Protein AF-A0A1X7GJV7-F1 (afdb_monomer_lite)

pLDDT: mean 86.31, std 13.25, range [36.97, 98.38]

Secondary structure (DSSP, 8-state):
-----S-TT--S--EEEEEEES-EEEEEETTS-EEEEEEEEEEE-SS-SB-EEEEEHHHHHHHHHTTT-SEEEEEEES---B-S-TT-EEPPS---TT---SSPEEEESS-TT----B-SSSSP-BHHHHHHHHHHHH--BTTTTEEEHHHHHHHHHHHGGGT-SS----EEEESSTTT-SEEEESSPPP---S-PPPEEE-TTSPTT-EEEEEETTSSBPTTPPPEE--SSEEEPPP--SEEEEEEETTSS--EEEEEES-SS-EE--

Radius of gyration: 24.44 Å; chains: 1; bounding box: 58×50×67 Å

InterPro domains:
  IPR011600 Peptidase C14, caspase domain [PF00656] (16-140)

Foldseek 3Di:
DPDPDDDPPDPDFFEDEAEAADEWEWAAAPVRDTAIWDAAPQFDPDDDLATPRTARPVLVQVVCCPPNGVYYAYEYQYAHAHDPPRSRYYYRPDPPPPDPPPPDHYKYQADHNGGWDWAPDPVIDTLLVVQLVCCQQAPADDPFRWAFPQNSLVSSQVCSCVRDPPPGGMDTGADDDDGHDTDDTDHHNDPPPQAWAAKAFEQVDDFQWWKFKAFPVRHGDPPDDTDTRHDRIDTDHDDDFGKMKIATPPPPRAIFIATPVGPDHHYGD

Organism: NCBI:txid286727

Sequence (269 aa):
MRGKALEDGDTETRRVYVFLAGHGIRAKTVDRNEETCFLAGDFRPLNSSLAAGLVPCDSFRRALLSGRFDEAILFTDCCRSQTARSTLVAQQVSDYSGQPTEPCSIAFAAQDSMLAYETTNPPVRGAFSSALMRGLRTHRIGAVAALHAAPLRQYVIDNIKDFTTSGQVPNMWFQPDPDGPLIVSGFPAAAAPPPIGPLIDVSALVAGTQLILNGGDNKPLPGMAPFVVAGPTLQMPPLAPGLYLIEIADGTGRYSMFKHPSVEPVHVG

Structure (mmCIF, N/CA/C/O backbone):
data_AF-A0A1X7GJV7-F1
#
_entry.id   AF-A0A1X7GJV7-F1
#
loop_
_atom_site.group_PDB
_atom_site.id
_atom_site.type_symbol
_atom_site.label_atom_id
_atom_site.label_alt_id
_atom_site.label_comp_id
_atom_site.label_asym_id
_atom_site.label_entity_id
_atom_site.label_seq_id
_atom_site.pdbx_PDB_ins_code
_atom_site.Cartn_x
_atom_site.Cartn_y
_atom_site.Cartn_z
_atom_site.occupancy
_atom_site.B_iso_or_equiv
_atom_site.auth_seq_id
_atom_site.auth_comp_id
_atom_site.auth_asym_id
_atom_site.auth_atom_id
_atom_site.pdbx_PDB_model_num
ATOM 1 N N . MET A 1 1 ? 16.640 -32.392 -6.338 1.00 36.97 1 MET A N 1
ATOM 2 C CA . MET A 1 1 ? 15.191 -32.550 -6.092 1.00 36.97 1 MET A CA 1
ATOM 3 C C . MET A 1 1 ? 14.465 -31.336 -6.657 1.00 36.97 1 MET A C 1
ATOM 5 O O . MET A 1 1 ? 14.442 -30.303 -6.005 1.00 36.97 1 MET A O 1
ATOM 9 N N . ARG A 1 2 ? 13.940 -31.415 -7.887 1.00 38.22 2 ARG A N 1
ATOM 10 C CA . ARG A 1 2 ? 12.942 -30.452 -8.380 1.00 38.22 2 ARG A CA 1
ATOM 11 C C . ARG A 1 2 ? 11.601 -30.920 -7.825 1.00 38.22 2 ARG A C 1
ATOM 13 O O . ARG A 1 2 ? 11.199 -32.045 -8.112 1.00 38.22 2 ARG A O 1
ATOM 20 N N . GLY A 1 3 ? 11.003 -30.132 -6.938 1.00 38.59 3 GLY A N 1
ATOM 21 C CA . GLY A 1 3 ? 9.709 -30.454 -6.347 1.00 38.59 3 GLY A CA 1
ATOM 22 C C . GLY A 1 3 ? 8.655 -30.583 -7.441 1.00 38.59 3 GLY A C 1
ATOM 23 O O . GLY A 1 3 ? 8.515 -29.683 -8.263 1.00 38.59 3 GLY A O 1
ATOM 24 N N . LYS A 1 4 ? 7.950 -31.716 -7.443 1.00 43.78 4 LYS A N 1
ATOM 25 C CA . LYS A 1 4 ? 6.700 -31.932 -8.174 1.00 43.78 4 LYS A CA 1
ATOM 26 C C . LYS A 1 4 ? 5.609 -31.035 -7.577 1.00 43.78 4 LYS A C 1
ATOM 28 O O . LYS A 1 4 ? 4.812 -31.494 -6.767 1.00 43.78 4 LYS A O 1
ATOM 33 N N . ALA A 1 5 ? 5.603 -29.762 -7.927 1.00 46.16 5 ALA A N 1
ATOM 34 C CA . ALA A 1 5 ? 4.441 -28.912 -7.741 1.00 46.16 5 ALA A CA 1
ATOM 35 C C . ALA A 1 5 ? 4.116 -28.345 -9.117 1.00 46.16 5 ALA A C 1
ATOM 37 O O . ALA A 1 5 ? 5.001 -27.735 -9.712 1.00 46.16 5 ALA A O 1
ATOM 38 N N . LEU A 1 6 ? 2.870 -28.531 -9.561 1.00 51.22 6 LEU A N 1
ATOM 39 C CA . LEU A 1 6 ? 2.285 -28.122 -10.846 1.00 51.22 6 LEU A CA 1
ATOM 40 C C . LEU A 1 6 ? 2.348 -29.234 -11.911 1.00 51.22 6 LEU A C 1
ATOM 42 O O . LEU A 1 6 ? 3.415 -29.606 -12.397 1.00 51.22 6 LEU A O 1
ATOM 46 N N . GLU A 1 7 ? 1.180 -29.810 -12.197 1.00 51.19 7 GLU A N 1
ATOM 47 C CA . GLU A 1 7 ? 0.958 -30.797 -13.256 1.00 51.19 7 GLU A CA 1
ATOM 48 C C . GLU A 1 7 ? 0.876 -30.093 -14.623 1.00 51.19 7 GLU A C 1
ATOM 50 O O . GLU A 1 7 ? 0.366 -28.977 -14.723 1.00 51.19 7 GLU A O 1
ATOM 55 N N . ASP A 1 8 ? 1.371 -30.750 -15.677 1.00 46.84 8 ASP A N 1
ATOM 56 C CA . ASP A 1 8 ? 1.143 -30.343 -17.070 1.00 46.84 8 ASP A CA 1
ATOM 57 C C . ASP A 1 8 ? -0.370 -30.384 -17.351 1.00 46.84 8 ASP A C 1
ATOM 59 O O . ASP A 1 8 ? -0.957 -31.462 -17.454 1.00 46.84 8 ASP A O 1
ATOM 63 N N . GLY A 1 9 ? -1.011 -29.215 -17.442 1.00 54.47 9 GLY A N 1
ATOM 64 C CA . GLY A 1 9 ? -2.450 -29.092 -17.706 1.00 54.47 9 GLY A CA 1
ATOM 65 C C . GLY A 1 9 ? -3.135 -27.878 -17.073 1.00 54.47 9 GLY A C 1
ATOM 66 O O . GLY A 1 9 ? -4.272 -27.583 -17.434 1.00 54.47 9 GLY A O 1
ATOM 67 N N . ASP A 1 10 ? -2.466 -27.164 -16.165 1.00 58.72 10 ASP A N 1
ATOM 68 C CA . ASP A 1 10 ? -3.017 -25.953 -15.551 1.00 58.72 10 ASP A CA 1
ATOM 69 C C . ASP A 1 10 ? -2.986 -24.772 -16.540 1.00 58.72 10 ASP A C 1
ATOM 71 O O . ASP A 1 10 ? -1.924 -24.255 -16.891 1.00 58.72 10 ASP A O 1
ATOM 75 N N . THR A 1 11 ? -4.159 -24.389 -17.052 1.00 65.94 11 THR A N 1
ATOM 76 C CA . THR A 1 11 ? -4.329 -23.259 -17.981 1.00 65.94 11 THR A CA 1
ATOM 77 C C . THR A 1 11 ? -4.617 -21.938 -17.266 1.00 65.94 11 THR A C 1
ATOM 79 O O . THR A 1 11 ? -4.852 -20.929 -17.935 1.00 65.94 11 THR A O 1
ATOM 82 N N . GLU A 1 12 ? -4.667 -21.918 -15.930 1.00 78.75 12 GLU A N 1
ATOM 83 C CA . GLU A 1 12 ? -4.900 -20.681 -15.186 1.00 78.75 12 GLU A CA 1
ATOM 84 C C . GLU A 1 12 ? -3.658 -19.778 -15.198 1.00 78.75 12 GLU A C 1
ATOM 86 O O . GLU A 1 12 ? -2.531 -20.208 -14.957 1.00 78.75 12 GLU A O 1
ATOM 91 N N . THR A 1 13 ? -3.862 -18.485 -15.470 1.00 83.69 13 THR A N 1
ATOM 92 C CA . THR A 1 13 ? -2.796 -17.477 -15.404 1.00 83.69 13 THR A CA 1
ATOM 93 C C . THR A 1 13 ? -2.285 -17.348 -13.970 1.00 83.69 13 THR A C 1
ATOM 95 O O . THR A 1 13 ? -2.996 -16.887 -13.074 1.00 83.69 13 THR A O 1
ATOM 98 N N . ARG A 1 14 ? -1.018 -17.692 -13.745 1.00 87.31 14 ARG A N 1
ATOM 99 C CA . ARG A 1 14 ? -0.370 -17.612 -12.434 1.00 87.31 14 ARG A CA 1
ATOM 100 C C . ARG A 1 14 ? 0.058 -16.178 -12.174 1.00 87.31 14 ARG A C 1
ATOM 102 O O . ARG A 1 14 ? 1.033 -15.692 -12.748 1.00 87.31 14 ARG A O 1
ATOM 109 N N . ARG A 1 15 ? -0.642 -15.499 -11.270 1.00 90.62 15 ARG A N 1
ATOM 110 C CA . ARG A 1 15 ? -0.364 -14.103 -10.921 1.00 90.62 15 ARG A CA 1
ATOM 111 C C . ARG A 1 15 ? 0.207 -13.964 -9.517 1.00 90.62 15 ARG A C 1
ATOM 113 O O . ARG A 1 15 ? -0.290 -14.572 -8.574 1.00 90.62 15 ARG A O 1
ATOM 120 N N . VAL A 1 16 ? 1.194 -13.084 -9.364 1.00 93.12 16 VAL A N 1
ATOM 121 C CA . VAL A 1 16 ? 1.686 -12.627 -8.061 1.00 93.12 16 VAL A CA 1
ATOM 122 C C . VAL A 1 16 ? 1.447 -11.130 -7.881 1.00 93.12 16 VAL A C 1
ATOM 124 O O . VAL A 1 16 ? 1.719 -10.323 -8.770 1.00 93.12 16 VAL A O 1
ATOM 127 N N . TYR A 1 17 ? 0.964 -10.760 -6.697 1.00 95.00 17 TYR A N 1
ATOM 128 C CA . TYR A 1 17 ? 0.884 -9.376 -6.246 1.00 95.00 17 TYR A CA 1
ATOM 129 C C . TYR A 1 17 ? 1.932 -9.160 -5.163 1.00 95.00 17 TYR A C 1
ATOM 131 O O . TYR A 1 17 ? 1.981 -9.903 -4.183 1.00 95.00 17 TYR A O 1
ATOM 139 N N . VAL A 1 18 ? 2.755 -8.131 -5.324 1.00 96.38 18 VAL A N 1
ATOM 140 C CA . VAL A 1 18 ? 3.764 -7.747 -4.340 1.00 96.38 18 VAL A CA 1
ATOM 141 C C . VAL A 1 18 ? 3.467 -6.333 -3.878 1.00 96.38 18 VAL A C 1
ATOM 143 O O . VAL A 1 18 ? 3.341 -5.418 -4.688 1.00 96.38 18 VAL A O 1
ATOM 146 N N . PHE A 1 19 ? 3.397 -6.155 -2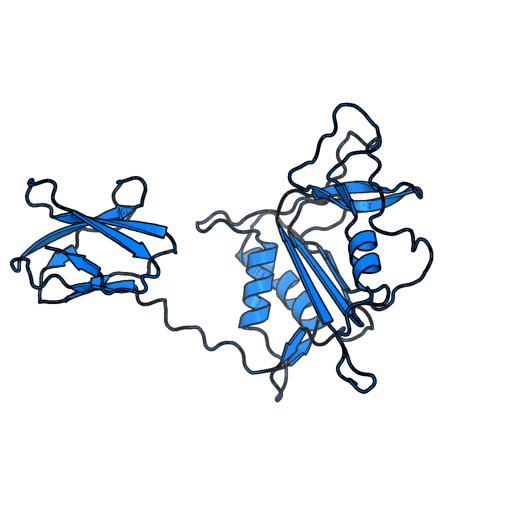.565 1.00 97.19 19 PHE A N 1
ATOM 147 C CA . PHE A 1 19 ? 3.250 -4.853 -1.940 1.00 97.19 19 PHE A CA 1
ATOM 148 C C . PHE A 1 19 ? 4.456 -4.582 -1.035 1.00 97.19 19 PHE A C 1
ATOM 150 O O . PHE A 1 19 ? 4.721 -5.353 -0.114 1.00 97.19 19 PHE A O 1
ATOM 157 N N . LEU A 1 20 ? 5.186 -3.500 -1.302 1.00 96.44 20 LEU A N 1
ATOM 158 C CA . LEU A 1 20 ? 6.342 -3.060 -0.520 1.00 96.44 20 LEU A CA 1
ATOM 159 C C . LEU A 1 20 ? 6.054 -1.671 0.050 1.00 96.44 20 LEU A C 1
ATOM 161 O O . LEU A 1 20 ? 5.713 -0.774 -0.713 1.00 96.44 20 LEU A O 1
ATOM 165 N N . ALA A 1 21 ? 6.217 -1.472 1.358 1.00 96.19 21 ALA A N 1
ATOM 166 C CA . ALA A 1 21 ? 6.081 -0.162 1.996 1.00 96.19 21 ALA A CA 1
ATOM 167 C C . ALA A 1 21 ? 7.246 0.099 2.946 1.00 96.19 21 ALA A C 1
ATOM 169 O O . ALA A 1 21 ? 7.590 -0.762 3.756 1.00 96.19 21 ALA A O 1
ATOM 170 N N . GLY A 1 22 ? 7.861 1.274 2.829 1.00 94.94 22 GLY A N 1
ATOM 171 C CA . GLY A 1 22 ? 9.038 1.635 3.610 1.00 94.94 22 GLY A CA 1
ATOM 172 C C . GLY A 1 22 ? 9.953 2.610 2.880 1.00 94.94 22 GLY A C 1
ATOM 173 O O . GLY A 1 22 ? 9.522 3.406 2.046 1.00 94.94 22 GLY A O 1
ATOM 174 N N . HIS A 1 23 ? 11.245 2.558 3.195 1.00 93.44 23 HIS A N 1
ATOM 175 C CA . HIS A 1 23 ? 12.220 3.437 2.564 1.00 93.44 23 HIS A CA 1
ATOM 176 C C . HIS A 1 23 ? 12.591 2.958 1.161 1.00 93.44 23 HIS A C 1
ATOM 178 O O . HIS A 1 23 ? 12.812 1.775 0.908 1.00 93.44 23 HIS A O 1
ATOM 184 N N . GLY A 1 24 ? 12.698 3.919 0.251 1.00 94.00 24 GLY A N 1
ATOM 185 C CA . GLY A 1 24 ? 13.109 3.696 -1.124 1.00 94.00 24 GLY A CA 1
ATOM 186 C C . GLY A 1 24 ? 13.945 4.863 -1.614 1.00 94.00 24 GLY A C 1
ATOM 187 O O . GLY A 1 24 ? 13.816 5.990 -1.125 1.00 94.00 24 GLY A O 1
ATOM 188 N N . ILE A 1 25 ? 14.824 4.569 -2.562 1.00 92.12 25 ILE A N 1
ATOM 189 C CA . ILE A 1 25 ? 15.691 5.544 -3.223 1.00 92.12 25 ILE A CA 1
ATOM 190 C C . ILE A 1 25 ? 15.755 5.235 -4.715 1.00 92.12 25 ILE A C 1
ATOM 192 O O . ILE A 1 25 ? 15.392 4.145 -5.155 1.00 92.12 25 ILE A O 1
ATOM 196 N N . ARG A 1 26 ? 16.274 6.171 -5.508 1.00 90.81 26 ARG A N 1
ATOM 197 C CA . ARG A 1 26 ? 16.798 5.845 -6.839 1.00 90.81 26 ARG A CA 1
ATOM 198 C C . ARG A 1 26 ? 18.289 5.546 -6.750 1.00 90.81 26 ARG A C 1
ATOM 200 O O . ARG A 1 26 ? 19.036 6.318 -6.148 1.00 90.81 26 ARG A O 1
ATOM 207 N N . ALA A 1 27 ? 18.702 4.433 -7.344 1.00 89.00 27 ALA A N 1
ATOM 208 C CA . ALA A 1 27 ? 20.095 4.009 -7.410 1.00 89.00 27 ALA A CA 1
ATOM 209 C C . ALA A 1 27 ? 20.417 3.452 -8.799 1.00 89.00 27 ALA A C 1
ATOM 211 O O . ALA A 1 27 ? 19.522 3.057 -9.551 1.00 89.00 27 ALA A O 1
ATOM 212 N N . LYS A 1 28 ? 21.708 3.423 -9.136 1.00 88.50 28 LYS A N 1
ATOM 213 C CA . LYS A 1 28 ? 22.176 2.735 -10.339 1.00 88.50 28 LYS A CA 1
ATOM 214 C C . LYS A 1 28 ? 22.242 1.247 -10.052 1.00 88.50 28 LYS A C 1
ATOM 216 O O . LYS A 1 28 ? 22.627 0.839 -8.964 1.00 88.50 28 LYS A O 1
ATOM 221 N N . THR A 1 29 ? 21.898 0.434 -11.025 1.00 85.19 29 THR A N 1
ATOM 222 C CA . THR A 1 29 ? 22.165 -1.001 -10.999 1.00 85.19 29 THR A CA 1
ATOM 223 C C . THR A 1 29 ? 23.524 -1.280 -11.649 1.00 85.19 29 THR A C 1
ATOM 225 O O . THR A 1 29 ? 24.154 -0.380 -12.214 1.00 85.19 29 THR A O 1
ATOM 228 N N . VAL A 1 30 ? 24.037 -2.507 -11.520 1.00 84.12 30 VAL A N 1
ATOM 229 C CA . VAL A 1 30 ? 25.365 -2.894 -12.046 1.00 84.12 30 VAL A CA 1
ATOM 230 C C . VAL A 1 30 ? 25.492 -2.659 -13.560 1.00 84.12 30 VAL A C 1
ATOM 232 O O . VAL A 1 30 ? 26.562 -2.268 -14.027 1.00 84.12 30 VAL A O 1
ATOM 235 N N . ASP A 1 31 ? 24.404 -2.809 -14.319 1.00 81.69 31 ASP A N 1
ATOM 236 C CA . ASP A 1 31 ? 24.347 -2.531 -15.764 1.00 81.69 31 ASP A CA 1
ATOM 237 C C . ASP A 1 31 ? 24.183 -1.030 -16.100 1.00 81.69 31 ASP A C 1
ATOM 239 O O . ASP A 1 31 ? 24.060 -0.657 -17.265 1.00 81.69 31 ASP A O 1
ATOM 243 N N . ARG A 1 32 ? 24.263 -0.163 -15.080 1.00 79.94 32 ARG A N 1
ATOM 244 C CA . ARG A 1 32 ? 24.153 1.303 -15.131 1.00 79.94 32 ARG A CA 1
ATOM 245 C C . ARG A 1 32 ? 22.750 1.845 -15.408 1.00 79.94 32 ARG A C 1
ATOM 247 O O . ARG A 1 32 ? 22.626 3.057 -15.589 1.00 79.94 32 ARG A O 1
ATOM 254 N N . ASN A 1 33 ? 21.710 1.016 -15.352 1.00 83.94 33 ASN A N 1
ATOM 255 C CA . ASN A 1 33 ? 20.332 1.499 -15.385 1.00 83.94 33 ASN A CA 1
ATOM 256 C C . ASN A 1 33 ? 19.938 2.119 -14.040 1.00 83.94 33 ASN A C 1
ATOM 258 O O . ASN A 1 33 ? 20.280 1.596 -12.977 1.00 83.94 33 ASN A O 1
ATOM 262 N N . GLU A 1 34 ? 19.218 3.239 -14.065 1.00 87.81 34 GLU A N 1
ATOM 263 C CA . GLU A 1 34 ? 18.661 3.830 -12.848 1.00 87.81 34 GLU A CA 1
ATOM 264 C C . GLU A 1 34 ? 17.296 3.227 -12.538 1.00 87.81 34 GLU A C 1
ATOM 266 O O . GLU A 1 34 ? 16.344 3.405 -13.294 1.00 87.81 34 GLU A O 1
ATOM 271 N N . GLU A 1 35 ? 17.173 2.59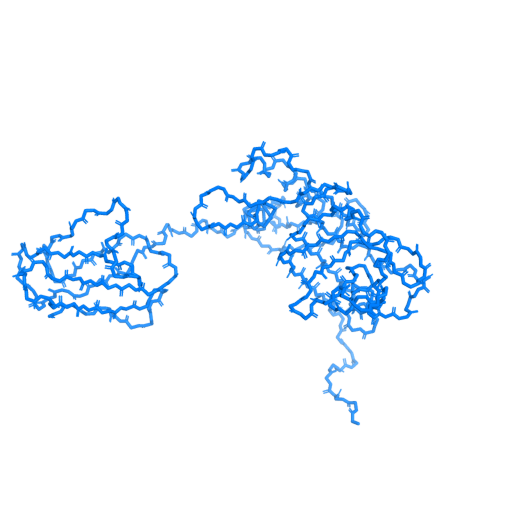4 -11.376 1.00 89.44 35 GLU A N 1
ATOM 272 C CA . GLU A 1 35 ? 15.925 1.992 -10.919 1.00 89.44 35 GLU A CA 1
ATOM 273 C C . GLU A 1 35 ? 15.552 2.515 -9.529 1.00 89.44 35 GLU A C 1
ATOM 275 O O . GLU A 1 35 ? 16.394 2.944 -8.730 1.00 89.44 35 GLU A O 1
ATOM 280 N N . THR A 1 36 ? 14.258 2.479 -9.218 1.00 92.94 36 THR A N 1
ATOM 281 C CA . THR A 1 36 ? 13.815 2.595 -7.829 1.00 92.94 36 THR A CA 1
ATOM 282 C C . THR A 1 36 ? 14.210 1.324 -7.088 1.00 92.94 36 THR A C 1
ATOM 284 O O . THR A 1 36 ? 13.903 0.220 -7.533 1.00 92.94 36 THR A O 1
ATOM 287 N N . CYS A 1 37 ? 14.896 1.497 -5.963 1.00 93.69 37 CYS A N 1
ATOM 288 C CA . CYS A 1 37 ? 15.342 0.424 -5.093 1.00 93.69 37 CYS A CA 1
ATOM 289 C C . CYS A 1 37 ? 14.652 0.542 -3.739 1.00 93.69 37 CYS A C 1
ATOM 291 O O . CYS A 1 37 ? 14.685 1.604 -3.110 1.00 93.69 37 CYS A O 1
ATOM 293 N N . PHE A 1 38 ? 14.065 -0.557 -3.283 1.00 94.94 38 PHE A N 1
ATOM 294 C CA . PHE A 1 38 ? 13.546 -0.678 -1.928 1.00 94.94 38 PHE A CA 1
ATOM 295 C C . PHE A 1 38 ? 14.692 -0.986 -0.956 1.00 94.94 38 PHE A C 1
ATOM 297 O O . PHE A 1 38 ? 15.594 -1.758 -1.293 1.00 94.94 38 PHE A O 1
ATOM 304 N N . LEU A 1 39 ? 14.676 -0.380 0.234 1.00 92.69 39 LEU A N 1
ATOM 305 C CA . LEU A 1 39 ? 15.669 -0.637 1.279 1.00 92.69 39 LEU A CA 1
ATOM 306 C C . LEU A 1 39 ? 15.184 -1.780 2.173 1.00 92.69 39 LEU A C 1
ATOM 308 O O . LEU A 1 39 ? 14.227 -1.632 2.933 1.00 92.69 39 LEU A O 1
ATOM 312 N N . ALA A 1 40 ? 15.868 -2.915 2.096 1.00 90.06 40 ALA A N 1
ATOM 313 C CA . ALA A 1 40 ? 15.683 -4.028 3.011 1.00 90.06 40 ALA A CA 1
ATOM 314 C C . ALA A 1 40 ? 16.340 -3.744 4.376 1.00 90.06 40 ALA A C 1
ATOM 316 O O . ALA A 1 40 ? 17.190 -2.862 4.521 1.00 90.06 40 ALA A O 1
ATOM 317 N N . GLY A 1 41 ? 15.941 -4.500 5.403 1.00 84.94 41 GLY A N 1
ATOM 318 C CA . GLY A 1 41 ? 16.391 -4.280 6.786 1.00 84.94 41 GLY A CA 1
ATOM 319 C C . GLY A 1 41 ? 17.892 -4.490 7.018 1.00 84.94 41 GLY A C 1
ATOM 320 O O . GLY A 1 41 ? 18.429 -4.035 8.024 1.00 84.94 41 GLY A O 1
ATOM 321 N N . ASP A 1 42 ? 18.583 -5.151 6.093 1.00 82.50 42 ASP A N 1
ATOM 322 C CA . ASP A 1 42 ? 20.028 -5.370 6.104 1.00 82.50 42 ASP A CA 1
ATOM 323 C C . ASP A 1 42 ? 20.812 -4.303 5.317 1.00 82.50 42 ASP A C 1
ATOM 325 O O . ASP A 1 42 ? 22.012 -4.470 5.089 1.00 82.50 42 ASP A O 1
ATOM 329 N N . PHE A 1 43 ? 20.169 -3.193 4.929 1.00 84.94 43 PHE A N 1
ATOM 330 C CA . PHE A 1 43 ? 20.812 -2.120 4.177 1.00 84.94 43 PHE A CA 1
ATOM 331 C C . PHE A 1 43 ? 22.017 -1.521 4.919 1.00 84.94 43 PHE A C 1
ATOM 333 O O . PHE A 1 43 ? 21.892 -0.932 5.997 1.00 84.94 43 PHE A O 1
ATOM 340 N N . ARG A 1 44 ? 23.211 -1.643 4.320 1.00 79.44 44 ARG A N 1
ATOM 341 C CA . ARG A 1 44 ? 24.480 -1.143 4.882 1.00 79.44 44 ARG A CA 1
ATOM 342 C C . ARG A 1 44 ? 25.286 -0.368 3.832 1.00 79.44 44 ARG A C 1
ATOM 344 O O . ARG A 1 44 ? 26.011 -0.980 3.052 1.00 79.44 44 ARG A O 1
ATOM 351 N N . PRO A 1 45 ? 25.248 0.977 3.839 1.00 72.44 45 PRO A N 1
ATOM 352 C CA . PRO A 1 45 ? 25.896 1.791 2.805 1.00 72.44 45 PRO A CA 1
ATOM 353 C C . PRO A 1 45 ? 27.397 2.062 3.037 1.00 72.44 45 PRO A C 1
ATOM 355 O O . PRO A 1 45 ? 27.978 2.868 2.319 1.00 72.44 45 PRO A O 1
ATOM 358 N N . LEU A 1 46 ? 28.021 1.495 4.078 1.00 61.06 46 LEU A N 1
ATOM 359 C CA . LEU A 1 46 ? 29.211 2.111 4.683 1.00 61.06 46 LEU A CA 1
ATOM 360 C C . LEU A 1 46 ? 30.571 1.744 4.068 1.00 61.06 46 LEU A C 1
ATOM 362 O O . LEU A 1 46 ? 31.492 2.533 4.228 1.00 61.06 46 LEU A O 1
ATOM 366 N N . ASN A 1 47 ? 30.721 0.630 3.341 1.00 59.66 47 ASN A N 1
ATOM 367 C CA . ASN A 1 47 ? 32.064 0.131 2.982 1.00 59.66 47 ASN A CA 1
ATOM 368 C C . ASN A 1 47 ? 32.252 -0.280 1.509 1.00 59.66 47 ASN A C 1
ATOM 370 O O . ASN A 1 47 ? 33.307 -0.800 1.153 1.00 59.66 47 ASN A O 1
ATOM 374 N N . SER A 1 48 ? 31.252 -0.089 0.647 1.00 66.38 48 SER A N 1
ATOM 375 C CA . SER A 1 48 ? 31.321 -0.461 -0.772 1.00 66.38 48 SER A CA 1
ATOM 376 C C . SER A 1 48 ? 30.340 0.377 -1.586 1.00 66.38 48 SER A C 1
ATOM 378 O O . SER A 1 48 ? 29.302 0.790 -1.070 1.00 66.38 48 SER A O 1
ATOM 380 N N . SER A 1 49 ? 30.649 0.610 -2.863 1.00 65.88 49 SER A N 1
ATOM 381 C CA . SER A 1 49 ? 29.662 1.118 -3.820 1.00 65.88 49 SER A CA 1
ATOM 382 C C . SER A 1 49 ? 28.534 0.110 -4.034 1.00 65.88 49 SER A C 1
ATOM 384 O O . SER A 1 49 ? 27.413 0.520 -4.297 1.00 65.88 49 SER A O 1
ATOM 386 N N . LEU A 1 50 ? 28.791 -1.192 -3.861 1.00 73.81 50 LEU A N 1
ATOM 387 C CA . LEU A 1 50 ? 27.752 -2.215 -3.864 1.00 73.81 50 LEU A CA 1
ATOM 388 C C . LEU A 1 50 ? 27.033 -2.214 -2.510 1.00 73.81 50 LEU A C 1
ATOM 390 O O . LEU A 1 50 ? 27.556 -2.730 -1.520 1.00 73.81 50 LEU A O 1
ATOM 394 N N . ALA A 1 51 ? 25.845 -1.619 -2.457 1.00 72.56 51 ALA A N 1
ATOM 395 C CA . ALA A 1 51 ? 25.064 -1.584 -1.228 1.00 72.56 51 ALA A CA 1
ATOM 396 C C . ALA A 1 51 ? 24.245 -2.868 -1.077 1.00 72.56 51 ALA A C 1
ATOM 398 O O . ALA A 1 51 ? 23.267 -3.086 -1.795 1.00 72.56 51 ALA A O 1
ATOM 399 N N . ALA A 1 52 ? 24.625 -3.694 -0.100 1.00 79.25 52 ALA A N 1
ATOM 400 C CA . ALA A 1 52 ? 23.757 -4.755 0.398 1.00 79.25 52 ALA A CA 1
ATOM 401 C C . ALA A 1 52 ? 22.426 -4.155 0.883 1.00 79.25 52 ALA A C 1
ATOM 403 O O . ALA A 1 52 ? 22.404 -3.025 1.381 1.00 79.25 52 ALA A O 1
ATOM 404 N N . GLY A 1 53 ? 21.333 -4.902 0.720 1.00 85.25 53 GLY A N 1
ATOM 405 C CA . GLY A 1 53 ? 19.990 -4.490 1.133 1.00 85.25 53 GLY A CA 1
ATOM 406 C C . GLY A 1 53 ? 19.292 -3.479 0.214 1.00 85.25 53 GLY A C 1
ATOM 407 O O . GLY A 1 53 ? 18.250 -2.953 0.593 1.00 85.25 53 GLY A O 1
ATOM 408 N N . LEU A 1 54 ? 19.820 -3.192 -0.984 1.00 90.69 54 LEU A N 1
ATOM 409 C CA . LEU A 1 54 ? 19.052 -2.528 -2.045 1.00 90.69 54 LEU A CA 1
ATOM 410 C C . LEU A 1 54 ? 18.405 -3.566 -2.957 1.00 90.69 54 LEU A C 1
ATOM 412 O O . LEU A 1 54 ? 19.099 -4.396 -3.538 1.00 90.69 54 LEU A O 1
ATOM 416 N N . VAL A 1 55 ? 17.086 -3.478 -3.121 1.00 92.62 55 VAL A N 1
ATOM 417 C CA . VAL A 1 55 ? 16.310 -4.358 -4.001 1.00 92.62 55 VAL A CA 1
ATOM 418 C C . VAL A 1 55 ? 15.774 -3.539 -5.179 1.00 92.62 55 VAL A C 1
ATOM 420 O O . VAL A 1 55 ? 14.802 -2.803 -4.990 1.00 92.62 55 VAL A O 1
ATOM 423 N N . PRO A 1 56 ? 16.376 -3.624 -6.383 1.00 92.88 56 PRO A N 1
ATOM 424 C CA . PRO A 1 56 ? 15.861 -2.937 -7.566 1.00 92.88 56 PRO A CA 1
ATOM 425 C C . PRO A 1 56 ? 14.494 -3.502 -7.955 1.00 92.88 56 PRO A C 1
ATOM 427 O O . PRO A 1 56 ? 14.364 -4.700 -8.217 1.00 92.88 56 PRO A O 1
ATOM 430 N N . CYS A 1 57 ? 13.464 -2.655 -7.956 1.00 93.00 57 CYS A N 1
ATOM 431 C CA . CYS A 1 57 ? 12.079 -3.109 -8.065 1.00 93.00 57 CYS A CA 1
ATOM 432 C C . CYS A 1 57 ? 11.774 -3.761 -9.421 1.00 93.00 57 CYS A C 1
ATOM 434 O O . CYS A 1 57 ? 11.053 -4.759 -9.460 1.00 93.00 57 CYS A O 1
ATOM 436 N N . ASP A 1 58 ? 12.325 -3.246 -10.526 1.00 90.06 58 ASP A N 1
ATOM 437 C CA . ASP A 1 58 ? 12.088 -3.850 -11.841 1.00 90.06 58 ASP A CA 1
ATOM 438 C C . ASP A 1 58 ? 12.878 -5.154 -12.013 1.00 90.06 58 ASP A C 1
ATOM 440 O O . ASP A 1 58 ? 12.304 -6.162 -12.427 1.00 90.06 58 ASP A O 1
ATOM 444 N N . SER A 1 59 ? 14.151 -5.194 -11.598 1.00 89.94 59 SER A N 1
ATOM 445 C CA . SER A 1 59 ? 14.912 -6.456 -11.556 1.00 89.94 59 SER A CA 1
ATOM 446 C C . SER A 1 59 ? 14.225 -7.529 -10.697 1.00 89.94 59 SER A C 1
ATOM 448 O O . SER A 1 59 ? 14.184 -8.702 -11.080 1.00 89.94 59 SER A O 1
ATOM 450 N N . PHE A 1 60 ? 13.640 -7.141 -9.559 1.00 92.19 60 PHE A N 1
ATOM 451 C CA . PHE A 1 60 ? 12.877 -8.046 -8.702 1.00 92.19 60 PHE A CA 1
ATOM 452 C C . PHE A 1 60 ? 11.607 -8.558 -9.390 1.00 92.19 60 PHE A C 1
ATOM 454 O O . PHE A 1 60 ? 11.361 -9.765 -9.392 1.00 92.19 60 PHE A O 1
ATOM 461 N N . ARG A 1 61 ? 10.835 -7.682 -10.050 1.00 91.44 61 ARG A N 1
ATOM 462 C CA . ARG A 1 61 ? 9.680 -8.099 -10.863 1.00 91.44 61 ARG A CA 1
ATOM 463 C C . ARG A 1 61 ? 10.092 -9.087 -11.954 1.00 91.44 61 ARG A C 1
ATOM 465 O O . ARG A 1 61 ? 9.455 -10.126 -12.105 1.00 91.44 61 ARG A O 1
ATOM 472 N N . ARG A 1 62 ? 11.169 -8.797 -12.691 1.00 88.75 62 ARG A N 1
ATOM 473 C CA . ARG A 1 62 ? 11.712 -9.686 -13.732 1.00 88.75 62 ARG A CA 1
ATOM 474 C C . ARG A 1 62 ? 12.071 -11.064 -13.183 1.00 88.75 62 ARG A C 1
ATOM 476 O O . ARG A 1 62 ? 11.757 -12.071 -13.811 1.00 88.75 62 ARG A O 1
ATOM 483 N N . ALA A 1 63 ? 12.653 -11.122 -11.987 1.00 89.69 63 ALA A N 1
ATOM 484 C CA . ALA A 1 63 ? 12.962 -12.384 -11.325 1.00 89.69 63 ALA A CA 1
ATOM 485 C C . ALA A 1 63 ? 11.701 -13.217 -11.011 1.00 89.69 63 ALA A C 1
ATOM 487 O O . ALA A 1 63 ? 11.746 -14.442 -11.111 1.00 89.69 63 ALA A O 1
ATOM 488 N N . LEU A 1 64 ? 10.576 -12.575 -10.668 1.00 90.56 64 LEU A N 1
ATOM 489 C CA . LEU A 1 64 ? 9.297 -13.262 -10.437 1.00 90.56 64 LEU A CA 1
ATOM 490 C C . LEU A 1 64 ? 8.709 -13.845 -11.729 1.00 90.56 64 LEU A C 1
ATOM 492 O O . LEU A 1 64 ? 8.154 -14.939 -11.705 1.00 90.56 64 LEU A O 1
ATOM 496 N N . LEU A 1 65 ? 8.865 -13.149 -12.855 1.00 88.00 65 LEU A N 1
ATOM 497 C CA . LEU A 1 65 ? 8.353 -13.599 -14.154 1.00 88.00 65 LEU A CA 1
ATOM 498 C C . LEU A 1 65 ? 9.193 -14.712 -14.797 1.00 88.00 65 LEU A C 1
ATOM 500 O O . LEU A 1 65 ? 8.717 -15.396 -15.698 1.00 88.00 65 LEU A O 1
ATOM 504 N N . SER A 1 66 ? 10.432 -14.936 -14.348 1.00 85.94 66 SER A N 1
ATOM 505 C CA . SER A 1 66 ? 11.312 -15.944 -14.949 1.00 85.94 66 SER A CA 1
ATOM 506 C C . SER A 1 66 ? 10.901 -17.380 -14.592 1.00 85.94 66 SER A C 1
ATOM 508 O O . SER A 1 66 ? 11.421 -18.009 -13.666 1.00 85.94 66 SER A O 1
ATOM 510 N N . GLY A 1 67 ? 9.917 -17.894 -15.332 1.00 75.69 67 GLY A N 1
ATOM 511 C CA . GLY A 1 67 ? 9.456 -19.281 -15.277 1.00 75.69 67 GLY A CA 1
ATOM 512 C C . GLY A 1 67 ? 8.611 -19.640 -14.052 1.00 75.69 67 GLY A C 1
ATOM 513 O O . GLY A 1 67 ? 8.346 -20.823 -13.839 1.00 75.69 67 GLY A O 1
ATOM 514 N N . ARG A 1 68 ? 8.196 -18.657 -13.237 1.00 83.25 68 ARG A N 1
ATOM 515 C CA . ARG A 1 68 ? 7.394 -18.894 -12.019 1.00 83.25 68 ARG A CA 1
ATOM 516 C C . ARG A 1 68 ? 5.967 -18.373 -12.118 1.00 83.25 68 ARG A C 1
ATOM 518 O O . ARG A 1 68 ? 5.046 -19.112 -11.787 1.00 83.25 68 ARG A O 1
ATOM 525 N N . PHE A 1 69 ? 5.803 -17.129 -12.553 1.00 89.38 69 PHE A N 1
ATOM 526 C CA . PHE A 1 69 ? 4.509 -16.471 -12.697 1.00 89.38 69 PHE A CA 1
ATOM 527 C C . PHE A 1 69 ? 4.353 -15.941 -14.116 1.00 89.38 69 PHE A C 1
ATOM 529 O O . PHE A 1 69 ? 5.330 -15.510 -14.725 1.00 89.38 69 PHE A O 1
ATOM 536 N N . ASP A 1 70 ? 3.120 -15.953 -14.603 1.00 87.50 70 ASP A N 1
ATOM 537 C CA . ASP A 1 70 ? 2.744 -15.398 -15.902 1.00 87.50 70 ASP A CA 1
ATOM 538 C C . ASP A 1 70 ? 2.524 -13.880 -15.788 1.00 87.50 70 ASP A C 1
ATOM 540 O O . ASP A 1 70 ? 2.762 -13.133 -16.733 1.00 87.50 70 ASP A O 1
ATOM 544 N N . GLU A 1 71 ? 2.144 -13.404 -14.595 1.00 90.00 71 GLU A N 1
ATOM 545 C CA . GLU A 1 71 ? 1.982 -11.984 -14.294 1.00 90.00 71 GLU A CA 1
ATOM 546 C C . GLU A 1 71 ? 2.534 -11.615 -12.909 1.00 90.00 71 GLU A C 1
ATOM 548 O O . GLU A 1 71 ? 2.316 -12.315 -11.918 1.00 90.00 71 GLU A O 1
ATOM 553 N N . ALA A 1 72 ? 3.205 -10.465 -12.818 1.00 92.38 72 ALA A N 1
ATOM 554 C CA . ALA A 1 72 ? 3.735 -9.922 -11.572 1.00 92.38 72 ALA A CA 1
ATOM 555 C C . ALA A 1 72 ? 3.386 -8.437 -11.455 1.00 92.38 72 ALA A C 1
ATOM 557 O O . ALA A 1 72 ? 3.854 -7.619 -12.249 1.00 92.38 72 ALA A O 1
ATOM 558 N N . ILE A 1 73 ? 2.578 -8.101 -10.449 1.00 94.38 73 ILE A N 1
ATOM 559 C CA . ILE A 1 73 ? 2.087 -6.743 -10.201 1.00 94.38 73 ILE A CA 1
ATOM 560 C C . ILE A 1 73 ? 2.721 -6.222 -8.915 1.00 94.38 73 ILE A C 1
ATOM 562 O O . ILE A 1 73 ? 2.454 -6.736 -7.827 1.00 94.38 73 ILE A O 1
ATOM 566 N N . LEU A 1 74 ? 3.573 -5.205 -9.039 1.00 96.00 74 LEU A N 1
ATOM 567 C CA . LEU A 1 74 ? 4.266 -4.582 -7.913 1.00 96.00 74 LEU A CA 1
ATOM 568 C C . LEU A 1 74 ? 3.626 -3.245 -7.546 1.00 96.00 74 LEU A C 1
ATOM 570 O O . LEU A 1 74 ? 3.460 -2.373 -8.393 1.00 96.00 74 LEU A O 1
ATOM 574 N N . PHE A 1 75 ? 3.362 -3.053 -6.260 1.00 97.56 75 PHE A N 1
ATOM 575 C CA . PHE A 1 75 ? 2.992 -1.777 -5.659 1.00 97.56 75 PHE A CA 1
ATOM 576 C C . PHE A 1 75 ? 4.063 -1.395 -4.639 1.00 97.56 75 PHE A C 1
ATOM 578 O O . PHE A 1 75 ? 4.338 -2.156 -3.712 1.00 97.56 75 PHE A O 1
ATOM 585 N N . THR A 1 76 ? 4.674 -0.226 -4.797 1.00 97.62 76 THR A N 1
ATOM 586 C CA . THR A 1 76 ? 5.780 0.222 -3.948 1.00 97.62 76 THR A CA 1
ATOM 587 C C . THR A 1 76 ? 5.456 1.577 -3.327 1.00 97.62 76 THR A C 1
ATOM 589 O O . THR A 1 76 ? 5.501 2.615 -3.999 1.00 97.62 76 THR A O 1
ATOM 592 N N . ASP A 1 77 ? 5.132 1.563 -2.039 1.00 97.88 77 ASP A N 1
ATOM 593 C CA . ASP A 1 77 ? 4.910 2.745 -1.217 1.00 97.88 77 ASP A CA 1
ATOM 594 C C . ASP A 1 77 ? 6.208 3.209 -0.558 1.00 97.88 77 ASP A C 1
ATOM 596 O O . ASP A 1 77 ? 6.529 2.868 0.583 1.00 97.88 77 ASP A O 1
ATOM 600 N N . CYS A 1 78 ? 7.013 3.921 -1.341 1.00 96.88 78 CYS A N 1
ATOM 601 C CA . CYS A 1 78 ? 8.300 4.432 -0.907 1.00 96.88 78 CYS A CA 1
ATOM 602 C C . CYS A 1 78 ? 8.687 5.699 -1.676 1.00 96.88 78 CYS A C 1
ATOM 604 O O . CYS A 1 78 ? 8.195 5.970 -2.776 1.00 96.88 78 CYS A O 1
ATOM 606 N N . CYS A 1 79 ? 9.623 6.462 -1.112 1.00 95.81 79 CYS A N 1
ATOM 607 C CA . CYS A 1 79 ? 10.245 7.582 -1.810 1.00 95.81 79 CYS A CA 1
ATOM 608 C C . CYS A 1 79 ? 11.014 7.114 -3.054 1.00 95.81 79 CYS A C 1
ATOM 610 O O . CYS A 1 79 ? 11.451 5.965 -3.159 1.00 95.81 79 CYS A O 1
ATOM 612 N N . ARG A 1 80 ? 11.220 8.042 -3.990 1.00 93.88 80 ARG A N 1
ATOM 613 C CA . ARG A 1 80 ? 12.043 7.842 -5.193 1.00 93.88 80 ARG A CA 1
ATOM 614 C C . ARG A 1 80 ? 13.048 8.972 -5.359 1.00 93.88 80 ARG A C 1
ATOM 616 O O . ARG A 1 80 ? 13.429 9.313 -6.478 1.00 93.88 80 ARG A O 1
ATOM 623 N N . SER A 1 81 ? 13.464 9.570 -4.247 1.00 88.62 81 SER A N 1
ATOM 624 C CA . SER A 1 81 ? 14.464 10.624 -4.247 1.00 88.62 81 SER A CA 1
ATOM 625 C C . SER A 1 81 ? 15.803 10.085 -4.744 1.00 88.62 81 SER A C 1
ATOM 627 O O . SER A 1 81 ? 16.223 8.962 -4.435 1.00 88.62 81 SER A O 1
ATOM 629 N N . GLN A 1 82 ? 16.492 10.908 -5.527 1.00 79.88 82 GLN A N 1
ATOM 630 C CA . GLN A 1 82 ? 17.911 10.712 -5.763 1.00 79.88 82 GLN A CA 1
ATOM 631 C C . GLN A 1 82 ? 18.626 11.128 -4.481 1.00 79.88 82 GLN A C 1
ATOM 633 O O . GLN A 1 82 ? 18.590 12.291 -4.080 1.00 79.88 82 GLN A O 1
ATOM 638 N N . THR A 1 83 ? 19.246 10.178 -3.790 1.00 65.19 83 THR A N 1
ATOM 639 C CA . THR A 1 83 ? 20.122 10.550 -2.678 1.00 65.19 83 THR A CA 1
ATOM 640 C C . THR A 1 83 ? 21.375 11.181 -3.287 1.00 65.19 83 THR A C 1
ATOM 642 O O . THR A 1 83 ? 21.941 10.610 -4.215 1.00 65.19 83 THR A O 1
ATOM 645 N N . ALA A 1 84 ? 21.864 12.306 -2.751 1.00 53.28 84 ALA A N 1
ATOM 646 C CA . ALA A 1 84 ? 23.100 12.977 -3.202 1.00 53.28 84 ALA A CA 1
ATOM 647 C C . ALA A 1 84 ? 24.366 12.077 -3.181 1.00 53.28 84 ALA A C 1
ATOM 649 O O . ALA A 1 84 ? 25.434 12.472 -3.638 1.00 53.28 84 ALA A O 1
ATOM 650 N N . ARG A 1 85 ? 24.242 10.844 -2.671 1.00 54.31 85 ARG A N 1
ATOM 651 C CA . ARG A 1 85 ? 25.218 9.750 -2.710 1.00 54.31 85 ARG A CA 1
ATOM 652 C C . ARG A 1 85 ? 25.018 8.862 -3.949 1.00 54.31 85 ARG A C 1
ATOM 654 O O . ARG A 1 85 ? 24.797 7.660 -3.821 1.00 54.31 85 ARG A O 1
ATOM 661 N N . SER A 1 86 ? 25.116 9.432 -5.147 1.00 57.62 86 SER A N 1
ATOM 662 C CA . SER A 1 86 ? 24.970 8.744 -6.448 1.00 57.62 86 SER A CA 1
ATOM 663 C C . SER A 1 86 ? 26.055 7.690 -6.769 1.00 57.62 86 SER A C 1
ATOM 665 O O . SER A 1 86 ? 26.234 7.306 -7.925 1.00 57.62 86 SER A O 1
ATOM 667 N N . THR A 1 87 ? 26.776 7.197 -5.758 1.00 68.00 87 THR A N 1
ATOM 668 C CA . THR A 1 87 ? 27.782 6.131 -5.862 1.00 68.00 87 THR A CA 1
ATOM 669 C C . THR A 1 87 ? 27.246 4.750 -5.493 1.00 68.00 87 THR A C 1
ATOM 671 O O . THR A 1 87 ? 27.953 3.767 -5.712 1.00 68.00 87 THR A O 1
ATOM 674 N N . LEU A 1 88 ? 26.030 4.655 -4.939 1.00 80.44 88 LEU A N 1
ATOM 675 C CA . LEU A 1 88 ? 25.435 3.362 -4.613 1.00 80.44 88 LEU A CA 1
ATOM 676 C C . LEU A 1 88 ? 24.997 2.637 -5.888 1.00 80.44 88 LEU A C 1
ATOM 678 O O . LEU A 1 88 ? 24.223 3.154 -6.698 1.00 80.44 88 LEU A O 1
ATOM 682 N N . VAL A 1 89 ? 25.502 1.419 -6.020 1.00 85.69 89 VAL A N 1
ATOM 683 C CA . VAL A 1 89 ? 25.187 0.446 -7.048 1.00 85.69 89 VAL A CA 1
ATOM 684 C C . VAL A 1 89 ? 24.400 -0.676 -6.383 1.00 85.69 89 VAL A C 1
ATOM 686 O O . VAL A 1 89 ? 24.866 -1.295 -5.425 1.00 85.69 89 VAL A O 1
ATOM 689 N N . ALA A 1 90 ? 23.194 -0.928 -6.872 1.00 86.75 90 ALA A N 1
ATOM 690 C CA . ALA A 1 90 ? 22.381 -2.051 -6.447 1.00 86.75 90 ALA A CA 1
ATOM 691 C C . ALA A 1 90 ? 22.709 -3.282 -7.300 1.00 86.75 90 ALA A C 1
ATOM 693 O O . ALA A 1 90 ? 22.794 -3.204 -8.532 1.00 86.75 90 ALA A O 1
ATOM 694 N N . GLN A 1 91 ? 22.887 -4.428 -6.644 1.00 86.44 91 GLN A N 1
ATOM 695 C CA . GLN A 1 91 ? 22.993 -5.699 -7.348 1.00 86.44 91 GLN A CA 1
ATOM 696 C C . GLN A 1 91 ? 21.614 -6.080 -7.884 1.00 86.44 91 GLN A C 1
ATOM 698 O O . GLN A 1 91 ? 20.622 -6.033 -7.159 1.00 86.44 91 GLN A O 1
ATOM 703 N N . GLN A 1 92 ? 21.547 -6.449 -9.160 1.00 84.44 92 GLN A N 1
ATOM 704 C CA . GLN A 1 92 ? 20.313 -6.970 -9.731 1.00 84.44 92 GLN A CA 1
ATOM 705 C C . GLN A 1 92 ? 19.928 -8.279 -9.034 1.00 84.44 92 GLN A C 1
ATOM 707 O O . GLN A 1 92 ? 20.788 -9.101 -8.718 1.00 84.44 92 GLN A O 1
ATOM 712 N N . VAL A 1 93 ? 18.628 -8.474 -8.807 1.00 85.31 93 VAL A N 1
ATOM 713 C CA . VAL A 1 93 ? 18.101 -9.727 -8.243 1.00 85.31 93 VAL A CA 1
ATOM 714 C C . VAL A 1 93 ? 18.193 -10.857 -9.271 1.00 85.31 93 VAL A C 1
ATOM 716 O O . VAL A 1 93 ? 18.275 -12.029 -8.909 1.00 85.31 93 VAL A O 1
ATOM 719 N N . SER A 1 94 ? 18.197 -10.508 -10.557 1.00 74.44 94 SER A N 1
ATOM 720 C CA . SER A 1 94 ? 18.376 -11.445 -11.660 1.00 74.44 94 SER A CA 1
ATOM 721 C C . SER A 1 94 ? 19.209 -10.849 -12.791 1.00 74.44 94 SER A C 1
ATOM 723 O O . SER A 1 94 ? 19.198 -9.640 -13.007 1.00 74.44 94 SER A O 1
ATOM 725 N N . ASP A 1 95 ? 19.901 -11.714 -13.527 1.00 68.06 95 ASP A N 1
ATOM 726 C CA . ASP A 1 95 ? 20.754 -11.402 -14.677 1.00 68.06 95 ASP A CA 1
ATOM 727 C C . ASP A 1 95 ? 19.979 -11.271 -16.001 1.00 68.06 95 ASP A C 1
ATOM 729 O O . ASP A 1 95 ? 20.587 -11.121 -17.061 1.00 68.06 95 ASP A O 1
ATOM 733 N N . TYR A 1 96 ? 18.639 -11.236 -15.957 1.00 68.00 96 TYR A N 1
ATOM 734 C CA . TYR A 1 96 ? 17.752 -11.058 -17.120 1.00 68.00 96 TYR A CA 1
ATOM 735 C C . TYR A 1 96 ? 17.778 -9.625 -17.695 1.00 68.00 96 TYR A C 1
ATOM 737 O O . TYR A 1 96 ? 16.756 -9.070 -18.112 1.00 68.00 96 TYR A O 1
ATOM 745 N N . SER A 1 97 ? 18.947 -8.985 -17.686 1.00 62.34 97 SER A N 1
ATOM 746 C CA . SER A 1 97 ? 19.211 -7.718 -18.363 1.00 62.34 97 SER A CA 1
ATOM 747 C C . SER A 1 97 ? 18.929 -7.859 -19.868 1.00 62.34 97 SER A C 1
ATOM 749 O O . SER A 1 97 ? 19.411 -8.779 -20.522 1.00 62.34 97 SER A O 1
ATOM 751 N N . GLY A 1 98 ? 18.083 -6.978 -20.415 1.00 57.09 98 GLY A N 1
ATOM 752 C CA . GLY A 1 98 ? 17.830 -6.880 -21.861 1.00 57.09 98 GLY A CA 1
ATOM 753 C C . GLY A 1 98 ? 16.649 -7.672 -22.441 1.00 57.09 98 GLY A C 1
ATOM 754 O O . GLY A 1 98 ? 16.364 -7.505 -23.623 1.00 57.09 98 GLY A O 1
ATOM 755 N N . GLN A 1 99 ? 15.930 -8.487 -21.662 1.00 58.09 99 GLN A N 1
ATOM 756 C CA . GLN A 1 99 ? 14.693 -9.136 -22.130 1.00 58.09 99 GLN A CA 1
ATOM 757 C C . GLN A 1 99 ? 13.480 -8.243 -21.807 1.00 58.09 99 GLN A C 1
ATOM 759 O O . GLN A 1 99 ? 13.278 -7.928 -20.628 1.00 58.09 99 GLN A O 1
ATOM 764 N N . PRO A 1 100 ? 12.667 -7.819 -22.795 1.00 56.06 100 PRO A N 1
ATOM 765 C CA . PRO A 1 100 ? 11.419 -7.122 -22.512 1.00 56.06 100 PRO A CA 1
ATOM 766 C C . PRO A 1 100 ? 10.459 -8.093 -21.821 1.00 56.06 100 PRO A C 1
ATOM 768 O O . PRO A 1 100 ? 9.949 -9.026 -22.432 1.00 56.06 100 PRO A O 1
ATOM 771 N N . THR A 1 101 ? 10.226 -7.895 -20.526 1.00 64.56 101 THR A N 1
ATOM 772 C CA . THR A 1 101 ? 9.253 -8.677 -19.751 1.00 64.56 101 THR A CA 1
ATOM 773 C C . THR A 1 101 ? 7.917 -7.954 -19.714 1.00 64.56 101 THR A C 1
ATOM 775 O O . THR A 1 101 ? 7.412 -7.576 -18.650 1.00 64.56 101 THR A O 1
ATOM 778 N N . GLU A 1 102 ? 7.364 -7.710 -20.900 1.00 64.50 102 GLU A N 1
ATOM 779 C CA . GLU A 1 102 ? 5.946 -7.396 -20.996 1.00 64.50 102 GLU A CA 1
ATOM 780 C C . GLU A 1 102 ? 5.143 -8.599 -20.470 1.00 64.50 102 GLU A C 1
ATOM 782 O O . GLU A 1 102 ? 5.505 -9.741 -20.764 1.00 64.50 102 GLU A O 1
ATOM 787 N N . PRO A 1 103 ? 4.084 -8.372 -19.677 1.00 69.75 103 PRO A N 1
ATOM 788 C CA . PRO A 1 103 ? 3.549 -7.074 -19.257 1.00 69.75 103 PRO A CA 1
ATOM 789 C C . PRO A 1 103 ? 4.350 -6.373 -18.139 1.00 69.75 103 PRO A C 1
ATOM 791 O O . PRO A 1 103 ? 4.661 -6.954 -17.095 1.00 69.75 103 PRO A O 1
ATOM 794 N N . CYS A 1 104 ? 4.618 -5.071 -18.305 1.00 80.00 104 CYS A N 1
ATOM 795 C CA . CYS A 1 104 ? 5.116 -4.218 -17.223 1.00 80.00 104 CYS A CA 1
ATOM 796 C C . CYS A 1 104 ? 3.961 -3.814 -16.298 1.00 80.00 104 CYS A C 1
ATOM 798 O O . CYS A 1 104 ? 3.029 -3.145 -16.730 1.00 80.00 104 CYS A O 1
ATOM 800 N N . SER A 1 105 ? 4.005 -4.227 -15.031 1.00 90.81 105 SER A N 1
ATOM 801 C CA . SER A 1 105 ? 2.978 -3.902 -14.034 1.00 90.81 105 SER A CA 1
ATOM 802 C C . SER A 1 105 ? 3.624 -3.447 -12.727 1.00 90.81 105 SER A C 1
ATOM 804 O O . SER A 1 105 ? 3.794 -4.229 -11.791 1.00 90.81 105 SER A O 1
ATOM 806 N N . ILE A 1 106 ? 4.030 -2.177 -12.676 1.00 93.69 106 ILE A N 1
ATOM 807 C CA . ILE A 1 106 ? 4.649 -1.559 -11.498 1.00 93.69 106 ILE A CA 1
ATOM 808 C C . ILE A 1 106 ? 3.970 -0.228 -11.183 1.00 93.69 106 ILE A C 1
ATOM 810 O O . ILE A 1 106 ? 3.809 0.637 -12.041 1.00 93.69 106 ILE A O 1
ATOM 814 N N . ALA A 1 107 ? 3.622 -0.043 -9.917 1.00 96.44 107 ALA A N 1
ATOM 815 C CA . ALA A 1 107 ? 3.042 1.169 -9.377 1.00 96.44 107 ALA A CA 1
ATOM 816 C C . ALA A 1 107 ? 3.895 1.718 -8.235 1.00 96.44 107 ALA A C 1
ATOM 818 O O . ALA A 1 107 ? 4.055 1.076 -7.200 1.00 96.44 107 ALA A O 1
ATOM 819 N N . PHE A 1 108 ? 4.387 2.938 -8.406 1.00 97.75 108 PHE A N 1
ATOM 820 C CA . PHE A 1 108 ? 5.123 3.675 -7.396 1.00 97.75 108 PHE A CA 1
ATOM 821 C C . PHE A 1 108 ? 4.254 4.753 -6.745 1.00 97.75 108 PHE A C 1
ATOM 823 O O . PHE A 1 108 ? 3.520 5.474 -7.423 1.00 97.75 108 PHE A O 1
ATOM 830 N N . ALA A 1 109 ? 4.409 4.932 -5.435 1.00 98.12 109 ALA A N 1
ATOM 831 C CA . ALA A 1 109 ? 3.712 5.970 -4.679 1.00 98.12 109 ALA A CA 1
ATOM 832 C C . ALA A 1 109 ? 4.070 7.406 -5.087 1.00 98.12 109 ALA A C 1
ATOM 834 O O . ALA A 1 109 ? 3.277 8.314 -4.842 1.00 98.12 109 ALA A O 1
ATOM 835 N N . ALA A 1 110 ? 5.231 7.618 -5.708 1.00 97.31 110 ALA A N 1
ATOM 836 C CA . ALA A 1 110 ? 5.727 8.933 -6.095 1.00 97.31 110 ALA A CA 1
ATOM 837 C C . ALA A 1 110 ? 6.293 8.948 -7.528 1.00 97.31 110 ALA A C 1
ATOM 839 O O . ALA A 1 110 ? 6.694 7.919 -8.083 1.00 97.31 110 ALA A O 1
ATOM 840 N N . GLN A 1 111 ? 6.375 10.140 -8.114 1.00 96.19 111 GLN A N 1
ATOM 841 C CA . GLN A 1 111 ? 7.131 10.406 -9.338 1.00 96.19 111 GLN A CA 1
ATOM 842 C C . GLN A 1 111 ? 8.645 10.273 -9.115 1.00 96.19 111 GLN A C 1
ATOM 844 O O . GLN A 1 111 ? 9.132 10.178 -7.985 1.00 96.19 111 GLN A O 1
ATOM 849 N N . ASP A 1 112 ? 9.402 10.242 -10.209 1.00 92.19 112 ASP A N 1
ATOM 850 C CA . ASP A 1 112 ? 10.863 10.231 -10.166 1.00 92.19 112 ASP A CA 1
ATOM 851 C C . ASP A 1 112 ? 11.392 11.422 -9.360 1.00 92.19 112 ASP A C 1
ATOM 853 O O . ASP A 1 112 ? 10.935 12.549 -9.530 1.00 92.19 112 ASP A O 1
ATOM 857 N N . SER A 1 113 ? 12.366 11.170 -8.482 1.00 91.31 113 SER A N 1
ATOM 858 C CA . SER A 1 113 ? 12.979 12.189 -7.620 1.00 91.31 113 SER A CA 1
ATOM 859 C C . SER A 1 113 ? 12.033 12.837 -6.600 1.00 91.31 113 SER A C 1
ATOM 861 O O . SER A 1 113 ? 12.437 13.780 -5.924 1.00 91.31 113 SER A O 1
ATOM 863 N N . MET A 1 114 ? 10.818 12.307 -6.423 1.00 95.38 114 MET A N 1
ATOM 864 C CA . MET A 1 114 ? 9.833 12.818 -5.467 1.00 95.38 114 MET A CA 1
ATOM 865 C C . MET A 1 114 ? 9.724 11.941 -4.212 1.00 95.38 114 MET A C 1
ATOM 867 O O . MET A 1 114 ? 10.143 10.777 -4.178 1.00 95.38 114 MET A O 1
ATOM 871 N N . LEU A 1 115 ? 9.162 12.528 -3.155 1.00 96.44 115 LEU A N 1
ATOM 872 C CA . LEU A 1 115 ? 8.897 11.862 -1.881 1.00 96.44 115 LEU A CA 1
ATOM 873 C C . LEU A 1 115 ? 7.513 11.200 -1.879 1.00 96.44 115 LEU A C 1
ATOM 875 O O . LEU A 1 115 ? 6.569 11.708 -2.487 1.00 96.44 115 LEU A O 1
ATOM 879 N N . ALA A 1 116 ? 7.410 10.083 -1.162 1.00 97.50 116 ALA A N 1
ATOM 880 C CA . ALA A 1 116 ? 6.141 9.505 -0.738 1.00 97.50 116 ALA A CA 1
ATOM 881 C C . ALA A 1 116 ? 5.890 9.885 0.728 1.00 97.50 116 ALA A C 1
ATOM 883 O O . ALA A 1 116 ? 6.836 10.068 1.496 1.00 97.50 116 ALA A O 1
ATOM 884 N N . TYR A 1 117 ? 4.624 10.029 1.097 1.00 97.56 117 TYR A N 1
ATOM 885 C CA . TYR A 1 117 ? 4.190 10.557 2.382 1.00 97.56 117 TYR A CA 1
ATOM 886 C C . TYR A 1 117 ? 3.221 9.604 3.067 1.00 97.56 117 TYR A C 1
ATOM 888 O O . TYR A 1 117 ? 2.512 8.827 2.426 1.00 97.56 117 TYR A O 1
ATOM 896 N N . GLU A 1 118 ? 3.170 9.716 4.387 1.00 96.50 118 GLU A N 1
ATOM 897 C CA . GLU A 1 118 ? 2.199 9.040 5.235 1.00 96.50 118 GLU A CA 1
ATOM 898 C C . GLU A 1 118 ? 1.026 9.968 5.576 1.00 96.50 118 GLU A C 1
ATOM 900 O O . GLU A 1 118 ? 1.108 11.191 5.444 1.00 96.50 118 GLU A O 1
ATOM 905 N N . THR A 1 119 ? -0.082 9.378 6.014 1.00 93.12 119 THR A N 1
ATOM 906 C CA . THR A 1 119 ? -1.229 10.090 6.569 1.00 93.12 119 THR A CA 1
ATOM 907 C C . THR A 1 119 ? -0.844 10.777 7.874 1.00 93.12 119 THR A C 1
ATOM 909 O O . THR A 1 119 ? -0.039 10.276 8.654 1.00 93.12 119 THR A O 1
ATOM 912 N N . THR A 1 120 ? -1.475 11.911 8.165 1.00 88.12 120 THR A N 1
ATOM 913 C CA . THR A 1 120 ? -1.219 12.663 9.403 1.00 88.12 120 THR A CA 1
ATOM 914 C C . THR A 1 120 ? -1.909 12.066 10.630 1.00 88.12 120 THR A C 1
ATOM 916 O O . THR A 1 120 ? -1.468 12.297 11.753 1.00 88.12 120 THR A O 1
ATOM 919 N N . ASN A 1 121 ? -2.981 11.295 10.427 1.00 80.81 121 ASN A N 1
ATOM 920 C CA . ASN A 1 121 ? -3.809 10.757 11.502 1.00 80.81 121 ASN A CA 1
ATOM 921 C C . ASN A 1 121 ? -3.586 9.247 11.697 1.00 80.81 121 ASN A C 1
ATOM 923 O O . ASN A 1 121 ? -3.427 8.526 10.704 1.00 80.81 121 ASN A O 1
ATOM 927 N N . PRO A 1 122 ? -3.633 8.750 12.949 1.00 74.94 122 PRO A N 1
ATOM 928 C CA . PRO A 1 122 ? -3.623 7.324 13.242 1.00 74.94 122 PRO A CA 1
ATOM 929 C C . PRO A 1 122 ? -4.819 6.552 12.639 1.00 74.94 122 PRO A C 1
ATOM 931 O O . PRO A 1 122 ? -5.928 7.084 12.598 1.00 74.94 122 PRO A O 1
ATOM 934 N N . PRO A 1 123 ? -4.635 5.273 12.250 1.00 85.12 123 PRO A N 1
ATOM 935 C CA . PRO A 1 123 ? -3.340 4.613 12.117 1.00 85.12 123 PRO A CA 1
ATOM 936 C C . PRO A 1 123 ? -2.542 5.246 10.971 1.00 85.12 123 PRO A C 1
ATOM 938 O O . PRO A 1 123 ? -3.048 5.351 9.855 1.00 85.12 123 PRO A O 1
ATOM 941 N N . VAL A 1 124 ? -1.297 5.640 11.252 1.00 85.56 124 VAL A N 1
ATOM 942 C CA . VAL A 1 124 ? -0.408 6.246 10.255 1.00 85.56 124 VAL A CA 1
ATOM 943 C C . VAL A 1 124 ? -0.082 5.193 9.199 1.00 85.56 124 VAL A C 1
ATOM 945 O O . VAL A 1 124 ? 0.337 4.080 9.524 1.00 85.56 124 VAL A O 1
ATOM 948 N N . ARG A 1 125 ? -0.356 5.517 7.937 1.00 92.50 125 ARG A N 1
ATOM 949 C CA . ARG A 1 125 ? -0.148 4.648 6.771 1.00 92.50 125 ARG A CA 1
ATOM 950 C C . ARG A 1 125 ? 0.337 5.491 5.607 1.00 92.50 125 ARG A C 1
ATOM 952 O O . ARG A 1 125 ? 0.029 6.673 5.550 1.00 92.50 125 ARG A O 1
ATOM 959 N N . GLY A 1 126 ? 1.001 4.889 4.628 1.00 96.81 126 GLY A N 1
ATOM 960 C CA . GLY A 1 126 ? 1.307 5.588 3.382 1.00 96.81 126 GLY A CA 1
ATOM 961 C C . GLY A 1 126 ? 0.041 6.151 2.717 1.00 96.81 126 GLY A C 1
ATOM 962 O O . GLY A 1 126 ? -1.014 5.501 2.685 1.00 96.81 126 GLY A O 1
ATOM 963 N N . ALA A 1 127 ? 0.113 7.378 2.204 1.00 97.81 127 ALA A N 1
ATOM 964 C CA . ALA A 1 127 ? -1.004 8.024 1.519 1.00 97.81 127 ALA A CA 1
ATOM 965 C C . ALA A 1 127 ? -1.392 7.246 0.252 1.00 97.81 127 ALA A C 1
ATOM 967 O O . ALA A 1 127 ? -2.575 7.019 -0.011 1.00 97.81 127 ALA A O 1
ATOM 968 N N . PHE A 1 128 ? -0.389 6.744 -0.476 1.00 98.38 128 PHE A N 1
ATOM 969 C CA . PHE A 1 128 ? -0.589 5.854 -1.616 1.00 98.38 128 PHE A CA 1
ATOM 970 C C . PHE A 1 128 ? -1.242 4.534 -1.196 1.00 98.38 128 PHE A C 1
ATOM 972 O O . PHE A 1 128 ? -2.259 4.165 -1.778 1.00 98.38 128 PHE A O 1
ATOM 979 N N . SER A 1 129 ? -0.731 3.864 -0.154 1.00 97.81 129 SER A N 1
ATOM 980 C CA . SER A 1 129 ? -1.356 2.662 0.423 1.00 97.81 129 SER A CA 1
ATOM 981 C C . SER A 1 129 ? -2.832 2.885 0.732 1.00 97.81 129 SER A C 1
ATOM 983 O O . SER A 1 129 ? -3.678 2.047 0.429 1.00 97.81 129 SER A O 1
ATOM 985 N N . SER A 1 130 ? -3.152 4.021 1.347 1.00 96.19 130 SER A N 1
ATOM 986 C CA . SER A 1 130 ? -4.507 4.339 1.789 1.00 96.19 130 SER A CA 1
ATOM 987 C C . SER A 1 130 ? -5.451 4.539 0.602 1.00 96.19 130 SER A C 1
ATOM 989 O O . SER A 1 130 ? -6.531 3.941 0.569 1.00 96.19 130 SER A O 1
ATOM 991 N N . ALA A 1 131 ? -5.016 5.284 -0.418 1.00 97.25 131 ALA A N 1
ATOM 992 C CA . ALA A 1 131 ? -5.765 5.469 -1.658 1.00 97.25 131 ALA A CA 1
ATOM 993 C C . ALA A 1 131 ? -5.930 4.160 -2.447 1.00 97.25 131 ALA A C 1
ATOM 995 O O . ALA A 1 131 ? -7.042 3.831 -2.865 1.00 97.25 131 ALA A O 1
ATOM 996 N N . LEU A 1 132 ? -4.854 3.378 -2.585 1.00 97.44 132 LEU A N 1
ATOM 997 C CA . LEU A 1 132 ? -4.851 2.071 -3.244 1.00 97.44 132 LEU A CA 1
ATOM 998 C C . LEU A 1 132 ? -5.842 1.115 -2.580 1.00 97.44 132 LEU A C 1
ATOM 1000 O O . LEU A 1 132 ? -6.712 0.558 -3.247 1.00 97.44 132 LEU A O 1
ATOM 1004 N N . MET A 1 133 ? -5.760 0.959 -1.258 1.00 95.38 133 MET A N 1
ATOM 1005 C CA . MET A 1 133 ? -6.641 0.057 -0.517 1.00 95.38 133 MET A CA 1
ATOM 1006 C C . MET A 1 133 ? -8.100 0.513 -0.551 1.00 95.38 133 MET A C 1
ATOM 1008 O O . MET A 1 133 ? -8.993 -0.336 -0.594 1.00 95.38 133 MET A O 1
ATOM 1012 N N . ARG A 1 134 ? -8.365 1.827 -0.558 1.00 93.44 134 ARG A N 1
ATOM 1013 C CA . ARG A 1 134 ? -9.723 2.348 -0.762 1.00 93.44 134 ARG A CA 1
ATOM 1014 C C . ARG A 1 134 ? -10.235 1.965 -2.151 1.00 93.44 134 ARG A C 1
ATOM 1016 O O . ARG A 1 134 ? -11.295 1.356 -2.230 1.00 93.44 134 ARG A O 1
ATOM 1023 N N . GLY A 1 135 ? -9.454 2.199 -3.207 1.00 94.94 135 GLY A N 1
ATOM 1024 C CA . GLY A 1 135 ? -9.820 1.844 -4.583 1.00 94.94 135 GLY A CA 1
ATOM 1025 C C . GLY A 1 135 ? -10.079 0.351 -4.770 1.00 94.94 135 GLY A C 1
ATOM 1026 O O . GLY A 1 135 ? -11.127 -0.038 -5.280 1.00 94.94 135 GLY A O 1
ATOM 1027 N N . LEU A 1 136 ? -9.192 -0.503 -4.256 1.00 93.69 136 LEU A N 1
ATOM 1028 C CA . LEU A 1 136 ? -9.361 -1.960 -4.296 1.00 93.69 136 LEU A CA 1
ATOM 1029 C C . LEU A 1 136 ? -10.645 -2.435 -3.599 1.00 93.69 136 LEU A C 1
ATOM 1031 O O . LEU A 1 136 ? -11.236 -3.434 -4.013 1.00 93.69 136 LEU A O 1
ATOM 1035 N N . ARG A 1 137 ? -11.109 -1.730 -2.563 1.00 91.44 137 ARG A N 1
ATOM 1036 C CA . ARG A 1 137 ? -12.328 -2.085 -1.821 1.00 91.44 137 ARG A CA 1
ATOM 1037 C C . ARG A 1 137 ? -13.599 -1.538 -2.452 1.00 91.44 137 ARG A C 1
ATOM 1039 O O . ARG A 1 137 ? -14.600 -2.248 -2.456 1.00 91.44 137 ARG A O 1
ATOM 1046 N N . THR A 1 138 ? -13.569 -0.299 -2.939 1.00 89.06 138 THR A N 1
ATOM 1047 C CA . THR A 1 138 ? -14.786 0.455 -3.274 1.00 89.06 138 THR A CA 1
ATOM 1048 C C . THR A 1 138 ? -14.982 0.687 -4.766 1.00 89.06 138 THR A C 1
ATOM 1050 O O . THR A 1 138 ? -16.116 0.878 -5.197 1.00 89.06 138 THR A O 1
ATOM 1053 N N . HIS A 1 139 ? -13.914 0.680 -5.565 1.00 91.88 139 HIS A N 1
ATOM 1054 C CA . HIS A 1 139 ? -13.994 1.047 -6.971 1.00 91.88 139 HIS A CA 1
ATOM 1055 C C . HIS A 1 139 ? -14.219 -0.184 -7.849 1.00 91.88 139 HIS A C 1
ATOM 1057 O O . HIS A 1 139 ? -13.389 -1.093 -7.886 1.00 91.88 139 HIS A O 1
ATOM 1063 N N . ARG A 1 140 ? -15.351 -0.219 -8.553 1.00 90.06 140 ARG A N 1
ATOM 1064 C CA . ARG A 1 140 ? -15.710 -1.241 -9.545 1.00 90.06 140 ARG A CA 1
ATOM 1065 C C . ARG A 1 140 ? -16.386 -0.567 -10.728 1.00 90.06 140 ARG A C 1
ATOM 1067 O O . ARG A 1 140 ? -17.109 0.409 -10.535 1.00 90.06 140 ARG A O 1
ATOM 1074 N N . ILE A 1 141 ? -16.168 -1.098 -11.926 1.00 81.75 141 ILE A N 1
ATOM 1075 C CA . ILE A 1 141 ? -16.762 -0.577 -13.158 1.00 81.75 141 ILE A CA 1
ATOM 1076 C C . ILE A 1 141 ? -17.557 -1.687 -13.853 1.00 81.75 141 ILE A C 1
ATOM 1078 O O . ILE A 1 141 ? -17.145 -2.848 -13.885 1.00 81.75 141 ILE A O 1
ATOM 1082 N N . GLY A 1 142 ? -18.705 -1.311 -14.420 1.00 80.19 142 GLY A N 1
ATOM 1083 C CA . GLY A 1 142 ? -19.536 -2.184 -15.246 1.00 80.19 142 GLY A CA 1
ATOM 1084 C C . GLY A 1 142 ? -20.358 -3.220 -14.472 1.00 80.19 142 GLY A C 1
ATOM 1085 O O . GLY A 1 142 ? -20.305 -3.319 -13.247 1.00 80.19 142 GLY A O 1
ATOM 1086 N N . ALA A 1 143 ? -21.140 -4.003 -15.218 1.00 71.56 143 ALA A N 1
ATOM 1087 C CA . ALA A 1 143 ? -22.098 -4.968 -14.668 1.00 71.56 143 ALA A CA 1
ATOM 1088 C C . ALA A 1 143 ? -21.438 -6.162 -13.955 1.00 71.56 143 ALA A C 1
ATOM 1090 O O . ALA A 1 143 ? -22.020 -6.736 -13.040 1.00 71.56 143 ALA A O 1
ATOM 1091 N N . VAL A 1 144 ? -20.215 -6.518 -14.352 1.00 77.75 144 VAL A N 1
ATOM 1092 C CA . VAL A 1 144 ? -19.446 -7.637 -13.778 1.00 77.75 144 VAL A CA 1
ATOM 1093 C C . VAL A 1 144 ? -18.654 -7.250 -12.528 1.00 77.75 144 VAL A C 1
ATOM 1095 O O . VAL A 1 144 ? -17.946 -8.087 -11.972 1.00 77.75 144 VAL A O 1
ATOM 1098 N N . ALA A 1 145 ? -18.749 -5.986 -12.098 1.00 86.00 145 ALA A N 1
ATOM 1099 C CA . ALA A 1 145 ? -17.973 -5.432 -10.997 1.00 86.00 145 ALA A CA 1
ATOM 1100 C C . ALA A 1 145 ? -16.486 -5.822 -11.097 1.00 86.00 145 ALA A C 1
ATOM 1102 O O . ALA A 1 145 ? -15.914 -6.426 -10.192 1.00 86.00 145 ALA A O 1
ATOM 1103 N N . ALA A 1 146 ? -15.867 -5.511 -12.234 1.00 90.75 146 ALA A N 1
ATOM 1104 C CA . ALA A 1 146 ? -14.446 -5.741 -12.450 1.00 90.75 146 ALA A CA 1
ATOM 1105 C C . ALA A 1 146 ? -13.653 -4.462 -12.158 1.00 90.75 146 ALA A C 1
ATOM 1107 O O . ALA A 1 146 ? -14.151 -3.342 -12.309 1.00 90.75 146 ALA A O 1
ATOM 1108 N N . LEU A 1 147 ? -12.407 -4.636 -11.732 1.00 93.25 147 LEU A N 1
ATOM 1109 C CA . LEU A 1 147 ? -11.438 -3.567 -11.549 1.00 93.25 147 LEU A CA 1
ATOM 1110 C C . LEU A 1 147 ? -10.152 -3.934 -12.285 1.00 93.25 147 LEU A C 1
ATOM 1112 O O . LEU A 1 147 ? -9.398 -4.792 -11.830 1.00 93.25 147 LEU A O 1
ATOM 1116 N N . HIS A 1 148 ? -9.909 -3.265 -13.408 1.00 93.56 148 HIS A N 1
ATOM 1117 C CA . HIS A 1 148 ? -8.652 -3.336 -14.151 1.00 93.56 148 HIS A CA 1
ATOM 1118 C C . HIS A 1 148 ? -7.638 -2.303 -13.642 1.00 93.56 148 HIS A C 1
ATOM 1120 O O . HIS A 1 148 ? -7.974 -1.380 -12.889 1.00 93.56 148 HIS A O 1
ATOM 1126 N N . ALA A 1 149 ? -6.384 -2.467 -14.051 1.00 93.12 149 ALA A N 1
ATOM 1127 C CA . ALA A 1 149 ? -5.269 -1.665 -13.572 1.00 93.12 149 ALA A CA 1
ATOM 1128 C C . ALA A 1 149 ? -5.376 -0.178 -13.956 1.00 93.12 149 ALA A C 1
ATOM 1130 O O . ALA A 1 149 ? -5.088 0.683 -13.125 1.00 93.12 149 ALA A O 1
ATOM 1131 N N . ALA A 1 150 ? -5.832 0.147 -15.170 1.00 92.50 150 ALA A N 1
ATOM 1132 C CA . ALA A 1 150 ? -5.979 1.532 -15.617 1.00 92.50 150 ALA A CA 1
ATOM 1133 C C . ALA A 1 150 ? -7.069 2.304 -14.839 1.00 92.50 150 ALA A C 1
ATOM 1135 O O . ALA A 1 150 ? -6.759 3.389 -14.334 1.00 92.50 150 ALA A O 1
ATOM 1136 N N . PRO A 1 151 ? -8.288 1.763 -14.625 1.00 94.06 151 PRO A N 1
ATOM 1137 C CA . PRO A 1 151 ? -9.249 2.354 -13.693 1.00 94.06 151 PRO A CA 1
ATOM 1138 C C . PRO A 1 151 ? -8.722 2.518 -12.265 1.00 94.06 151 PRO A C 1
ATOM 1140 O O . PRO A 1 151 ? -8.933 3.558 -11.642 1.00 94.06 151 PRO A O 1
ATOM 1143 N N . LEU A 1 152 ? -7.996 1.522 -11.739 1.00 95.94 152 LEU A N 1
ATOM 1144 C CA . LEU A 1 152 ? -7.388 1.620 -10.411 1.00 95.94 152 LEU A CA 1
ATOM 1145 C C . LEU A 1 152 ? -6.341 2.739 -10.352 1.00 95.94 152 LEU A C 1
ATOM 1147 O O . LEU A 1 152 ? -6.337 3.515 -9.399 1.00 95.94 152 LEU A O 1
ATOM 1151 N N . ARG A 1 153 ? -5.485 2.860 -11.373 1.00 95.88 153 ARG A N 1
ATOM 1152 C CA . ARG A 1 153 ? -4.518 3.959 -11.503 1.00 95.88 153 ARG A CA 1
ATOM 1153 C C . ARG A 1 153 ? -5.215 5.310 -11.417 1.00 95.88 153 ARG A C 1
ATOM 1155 O O . ARG A 1 153 ? -4.812 6.144 -10.610 1.00 95.88 153 ARG A O 1
ATOM 1162 N N . GLN A 1 154 ? -6.261 5.506 -12.219 1.00 95.94 154 GLN A N 1
ATOM 1163 C CA . GLN A 1 154 ? -7.001 6.765 -12.241 1.00 95.94 154 GLN A CA 1
ATOM 1164 C C . GLN A 1 154 ? -7.619 7.066 -10.871 1.00 95.94 154 GLN A C 1
ATOM 1166 O O . GLN A 1 154 ? -7.435 8.157 -10.336 1.00 95.94 154 GLN A O 1
ATOM 1171 N N . TYR A 1 155 ? -8.250 6.066 -10.247 1.00 97.00 155 TYR A N 1
ATOM 1172 C CA . TYR A 1 155 ? -8.806 6.203 -8.905 1.00 97.00 155 TYR A CA 1
ATOM 1173 C C . TYR A 1 155 ? -7.757 6.667 -7.887 1.00 97.00 155 TYR A C 1
ATOM 1175 O O . TYR A 1 155 ? -8.009 7.594 -7.118 1.00 97.00 155 TYR A O 1
ATOM 1183 N N . VAL A 1 156 ? -6.581 6.032 -7.865 1.00 97.94 156 VAL A N 1
ATOM 1184 C CA . VAL A 1 156 ? -5.524 6.375 -6.906 1.00 97.94 156 VAL A CA 1
ATOM 1185 C C . VAL A 1 156 ? -5.017 7.800 -7.138 1.00 97.94 156 VAL A C 1
ATOM 1187 O O . VAL A 1 156 ? -4.873 8.538 -6.166 1.00 97.94 156 VAL A O 1
ATOM 1190 N N . ILE A 1 157 ? -4.806 8.212 -8.394 1.00 97.50 157 ILE A N 1
ATOM 1191 C CA . ILE A 1 157 ? -4.385 9.581 -8.742 1.00 97.50 157 ILE A CA 1
ATOM 1192 C C . ILE A 1 157 ? -5.405 10.613 -8.242 1.00 97.50 157 ILE A C 1
ATOM 1194 O O . ILE A 1 157 ? -5.025 11.593 -7.603 1.00 97.50 157 ILE A O 1
ATOM 1198 N N . ASP A 1 158 ? -6.696 10.374 -8.467 1.00 97.44 158 ASP A N 1
ATOM 1199 C CA . ASP A 1 158 ? -7.741 11.347 -8.138 1.00 97.44 158 ASP A CA 1
ATOM 1200 C C . ASP A 1 158 ? -8.001 11.474 -6.628 1.00 97.44 158 ASP A C 1
ATOM 1202 O O . ASP A 1 158 ? -8.408 12.541 -6.154 1.00 97.44 158 ASP A O 1
ATOM 1206 N N . ASN A 1 159 ? -7.768 10.396 -5.869 1.00 97.56 159 ASN A N 1
ATOM 1207 C CA . ASN A 1 159 ? -8.164 10.284 -4.461 1.00 97.56 159 ASN A CA 1
ATOM 1208 C C . ASN A 1 159 ? -6.988 10.338 -3.471 1.00 97.56 159 ASN A C 1
ATOM 1210 O O . ASN A 1 159 ? -7.224 10.370 -2.265 1.00 97.56 159 ASN A O 1
ATOM 1214 N N . ILE A 1 160 ? -5.726 10.372 -3.917 1.00 97.56 160 ILE A N 1
ATOM 1215 C CA . ILE A 1 160 ? -4.577 10.439 -2.991 1.00 97.56 160 ILE A CA 1
ATOM 1216 C C . ILE A 1 160 ? -4.572 11.712 -2.131 1.00 97.56 160 ILE A C 1
ATOM 1218 O O . ILE A 1 160 ? -4.128 11.685 -0.983 1.00 97.56 160 ILE A O 1
ATOM 1222 N N . LYS A 1 161 ? -5.144 12.806 -2.646 1.00 96.50 161 LYS A N 1
ATOM 1223 C CA . LYS A 1 161 ? -5.313 14.083 -1.932 1.00 96.50 161 LYS A CA 1
ATOM 1224 C C . LYS A 1 161 ? -6.176 13.987 -0.669 1.00 96.50 161 LYS A C 1
ATOM 1226 O O . LYS A 1 161 ? -6.053 14.831 0.211 1.00 96.50 161 LYS A O 1
ATOM 1231 N N . ASP A 1 162 ? -7.012 12.954 -0.554 1.00 95.56 162 ASP A N 1
ATOM 1232 C CA . ASP A 1 162 ? -7.812 12.708 0.651 1.00 95.56 162 ASP A CA 1
ATOM 1233 C C . ASP A 1 162 ? -6.934 12.238 1.826 1.00 95.56 162 ASP A C 1
ATOM 1235 O O . ASP A 1 162 ? -7.364 12.264 2.978 1.00 95.56 162 ASP A O 1
ATOM 1239 N N . PHE A 1 163 ? -5.707 11.790 1.541 1.00 95.50 163 PHE A N 1
ATOM 1240 C CA . PHE A 1 163 ? -4.796 11.178 2.508 1.00 95.50 163 PHE A CA 1
ATOM 1241 C C . PHE A 1 163 ? -3.534 12.004 2.769 1.00 95.50 163 PHE A C 1
ATOM 1243 O O . PHE A 1 163 ? -2.841 11.758 3.755 1.00 95.50 163 PHE A O 1
ATOM 1250 N N . THR A 1 164 ? -3.226 12.977 1.911 1.00 96.00 164 THR A N 1
ATOM 1251 C CA . THR A 1 164 ? -2.087 13.883 2.078 1.00 96.00 164 THR A CA 1
ATOM 1252 C C . THR A 1 164 ? -2.311 15.207 1.352 1.00 96.00 164 THR A C 1
ATOM 1254 O O . THR A 1 164 ? -2.886 15.249 0.266 1.00 96.00 164 THR A O 1
ATOM 1257 N N . THR A 1 165 ? -1.792 16.297 1.920 1.00 95.44 165 THR A N 1
ATOM 1258 C CA . THR A 1 165 ? -1.758 17.632 1.299 1.00 95.44 165 THR A CA 1
ATOM 1259 C C . THR A 1 165 ? -0.411 17.952 0.646 1.00 95.44 165 THR A C 1
ATOM 1261 O O . THR A 1 165 ? -0.214 19.057 0.150 1.00 95.44 165 THR A O 1
ATOM 1264 N N . SER A 1 166 ? 0.522 16.995 0.611 1.00 96.06 166 SER A N 1
ATOM 1265 C CA . SER A 1 166 ? 1.886 17.199 0.101 1.00 96.06 166 SER A CA 1
ATOM 1266 C C . SER A 1 166 ? 1.987 17.387 -1.416 1.00 96.06 166 SER A C 1
ATOM 1268 O O . SER A 1 166 ? 3.071 17.662 -1.924 1.00 96.06 166 SER A O 1
ATOM 1270 N N . GLY A 1 167 ? 0.887 17.199 -2.153 1.00 95.06 167 GLY A N 1
ATOM 1271 C CA . GLY A 1 167 ? 0.903 17.183 -3.617 1.00 95.06 167 GLY A CA 1
ATOM 1272 C C . GLY A 1 167 ? 1.569 15.934 -4.203 1.00 95.06 167 GLY A C 1
ATOM 1273 O O . GLY A 1 167 ? 2.018 15.964 -5.345 1.00 95.06 167 GLY A O 1
ATOM 1274 N N . GLN A 1 168 ? 1.666 14.842 -3.435 1.00 96.94 168 GLN A N 1
ATOM 1275 C CA . GLN A 1 168 ? 2.182 13.561 -3.918 1.00 96.94 168 GLN A CA 1
ATOM 1276 C C . GLN A 1 168 ? 1.392 13.066 -5.137 1.00 96.94 168 GLN A C 1
ATOM 1278 O O . GLN A 1 168 ? 0.169 12.947 -5.088 1.00 96.94 168 GLN A O 1
ATOM 1283 N N . VAL A 1 169 ? 2.113 12.709 -6.202 1.00 97.25 169 VAL A N 1
ATOM 1284 C CA . VAL A 1 169 ? 1.549 12.123 -7.425 1.00 97.25 169 VAL A CA 1
ATOM 1285 C C . VAL A 1 169 ? 2.150 10.727 -7.635 1.00 97.25 169 VAL A C 1
ATOM 1287 O O . VAL A 1 169 ? 3.372 10.619 -7.768 1.00 97.25 169 VAL A O 1
ATOM 1290 N N . PRO A 1 170 ? 1.337 9.658 -7.674 1.00 97.50 170 PRO A N 1
ATOM 1291 C CA . PRO A 1 170 ? 1.797 8.309 -8.000 1.00 97.50 170 PRO A CA 1
ATOM 1292 C C . PRO A 1 170 ? 2.305 8.196 -9.439 1.00 97.50 170 PRO A C 1
ATOM 1294 O O . PRO A 1 170 ? 1.846 8.916 -10.325 1.00 97.50 170 PRO A O 1
ATOM 1297 N N . ASN A 1 171 ? 3.208 7.249 -9.686 1.00 95.88 171 ASN A N 1
ATOM 1298 C CA . ASN A 1 171 ? 3.649 6.868 -11.026 1.00 95.88 171 ASN A CA 1
ATOM 1299 C C . ASN A 1 171 ? 3.336 5.387 -11.257 1.00 95.88 171 ASN A C 1
ATOM 1301 O O . ASN A 1 171 ? 3.943 4.532 -10.619 1.00 95.88 171 ASN A O 1
ATOM 1305 N N . MET A 1 172 ? 2.372 5.073 -12.123 1.00 94.44 172 MET A N 1
ATOM 1306 C CA . MET A 1 172 ? 1.866 3.707 -12.290 1.00 94.44 172 MET A CA 1
ATOM 1307 C C . MET A 1 172 ? 1.876 3.298 -13.761 1.00 94.44 172 MET A C 1
ATOM 1309 O O . MET A 1 172 ? 1.221 3.929 -14.596 1.00 94.44 172 MET A O 1
ATOM 1313 N N . TRP A 1 173 ? 2.590 2.216 -14.052 1.00 90.88 173 TRP A N 1
ATOM 1314 C CA . TRP A 1 173 ? 2.739 1.633 -15.377 1.00 90.88 173 TRP A CA 1
ATOM 1315 C C . TRP A 1 173 ? 2.146 0.232 -15.376 1.00 90.88 173 TRP A C 1
ATOM 1317 O O . TRP A 1 173 ? 2.615 -0.652 -14.661 1.00 90.88 173 TRP A O 1
ATOM 1327 N N . PHE A 1 174 ? 1.099 0.058 -16.172 1.00 88.81 174 PHE A N 1
ATOM 1328 C CA . PHE A 1 174 ? 0.411 -1.207 -16.355 1.00 88.81 174 PHE A CA 1
ATOM 1329 C C . PHE A 1 174 ? 0.259 -1.452 -17.847 1.00 88.81 174 PHE A C 1
ATOM 1331 O O . PHE A 1 174 ? -0.349 -0.649 -18.541 1.00 88.81 174 PHE A O 1
ATOM 1338 N N . GLN A 1 175 ? 0.827 -2.548 -18.320 1.00 85.25 175 GLN A N 1
ATOM 1339 C CA . GLN A 1 175 ? 0.714 -3.036 -19.685 1.00 85.25 175 GLN A CA 1
ATOM 1340 C C . GLN A 1 175 ? 0.080 -4.434 -19.669 1.00 85.25 175 GLN A C 1
ATOM 1342 O O . GLN A 1 175 ? 0.171 -5.117 -18.646 1.00 85.25 175 GLN A O 1
ATOM 1347 N N . PRO A 1 176 ? -0.530 -4.882 -20.778 1.00 80.12 176 PRO A N 1
ATOM 1348 C CA . PRO A 1 176 ? -0.796 -4.111 -21.996 1.00 80.12 176 PRO A CA 1
ATOM 1349 C C . PRO A 1 176 ? -1.896 -3.050 -21.801 1.00 80.12 176 PRO A C 1
ATOM 1351 O O . PRO A 1 176 ? -2.830 -3.238 -21.024 1.00 80.12 176 PRO A O 1
ATOM 1354 N N . ASP A 1 177 ? -1.785 -1.936 -22.523 1.00 75.06 177 ASP A N 1
ATOM 1355 C CA . ASP A 1 177 ? -2.849 -0.929 -22.649 1.00 75.06 177 ASP A CA 1
ATOM 1356 C C . ASP A 1 177 ? -4.011 -1.470 -23.522 1.00 75.06 177 ASP A C 1
ATOM 1358 O O . ASP A 1 177 ? -3.788 -2.366 -24.342 1.00 75.06 177 ASP A O 1
ATOM 1362 N N . PRO A 1 178 ? -5.252 -0.952 -23.393 1.00 81.12 178 PRO A N 1
ATOM 1363 C CA . PRO A 1 178 ? -5.633 0.271 -22.672 1.00 81.12 178 PRO A CA 1
ATOM 1364 C C . PRO A 1 178 ? -5.997 0.079 -21.193 1.00 81.12 178 PRO A C 1
ATOM 1366 O O . PRO A 1 178 ? -5.897 1.029 -20.418 1.00 81.12 178 PRO A O 1
ATOM 1369 N N . ASP A 1 179 ? -6.421 -1.121 -20.793 1.00 83.12 179 ASP A N 1
ATOM 1370 C CA . ASP A 1 179 ? -6.990 -1.343 -19.457 1.00 83.12 179 ASP A CA 1
ATOM 1371 C C . ASP A 1 179 ? -5.986 -1.931 -18.454 1.00 83.12 179 ASP A C 1
ATOM 1373 O O . ASP A 1 179 ? -6.164 -1.794 -17.238 1.00 83.12 179 ASP A O 1
ATOM 1377 N N . GLY A 1 180 ? -4.910 -2.563 -18.931 1.00 87.75 180 GLY A N 1
ATOM 1378 C CA . GLY A 1 180 ? -4.011 -3.348 -18.091 1.00 87.75 180 GLY A CA 1
ATOM 1379 C C . GLY A 1 180 ? -4.662 -4.629 -17.542 1.00 87.75 180 GLY A C 1
ATOM 1380 O O . GLY A 1 180 ? -5.819 -4.951 -17.852 1.00 87.75 180 GLY A O 1
ATOM 1381 N N . PRO A 1 181 ? -3.934 -5.383 -16.699 1.00 90.50 181 PRO A N 1
ATOM 1382 C CA . PRO A 1 181 ? -4.433 -6.636 -16.148 1.00 90.50 181 PRO A CA 1
ATOM 1383 C C . PRO A 1 181 ? -5.657 -6.419 -15.248 1.00 90.50 181 PRO A C 1
ATOM 1385 O O . PRO A 1 181 ? -5.809 -5.388 -14.583 1.00 90.50 181 PRO A O 1
ATOM 1388 N N . LEU A 1 182 ? -6.528 -7.430 -15.197 1.00 91.25 182 LEU A N 1
ATOM 1389 C CA . LEU A 1 182 ? -7.617 -7.497 -14.223 1.00 91.25 182 LEU A CA 1
ATOM 1390 C C . LEU A 1 182 ? -7.021 -7.585 -12.812 1.00 91.25 182 LEU A C 1
ATOM 1392 O O . LEU A 1 182 ? -6.308 -8.534 -12.512 1.00 91.25 182 LEU A O 1
ATOM 1396 N N . ILE A 1 183 ? -7.328 -6.641 -11.924 1.00 92.69 183 ILE A N 1
ATOM 1397 C CA . ILE A 1 183 ? -6.791 -6.615 -10.555 1.00 92.69 183 ILE A CA 1
ATOM 1398 C C . ILE A 1 183 ? -7.712 -7.361 -9.595 1.00 92.69 183 ILE A C 1
ATOM 1400 O O . ILE A 1 183 ? -7.235 -8.185 -8.822 1.00 92.69 183 ILE A O 1
ATOM 1404 N N . VAL A 1 184 ? -9.016 -7.078 -9.645 1.00 91.00 184 VAL A N 1
ATOM 1405 C CA . VAL A 1 184 ? -10.039 -7.710 -8.798 1.00 91.00 184 VAL A CA 1
ATOM 1406 C C . VAL A 1 184 ? -11.326 -7.892 -9.599 1.00 91.00 184 VAL A C 1
ATOM 1408 O O . VAL A 1 184 ? -11.718 -7.003 -10.353 1.00 91.00 184 VAL A O 1
ATOM 1411 N N . SER A 1 185 ? -12.011 -9.014 -9.398 1.00 89.19 185 SER A N 1
ATOM 1412 C CA . SER A 1 185 ? -13.390 -9.244 -9.837 1.00 89.19 185 SER A CA 1
ATOM 1413 C C . SER A 1 185 ? -14.330 -9.370 -8.635 1.00 89.19 185 SER A C 1
ATOM 1415 O O . SER A 1 185 ? -13.910 -9.706 -7.526 1.00 89.19 185 SER A O 1
ATOM 1417 N N . GLY A 1 186 ? -15.613 -9.084 -8.854 1.00 85.75 186 GLY A N 1
ATOM 1418 C CA . GLY A 1 186 ? -16.651 -9.163 -7.831 1.00 85.75 186 GLY A CA 1
ATOM 1419 C C . GLY A 1 186 ? -17.024 -7.806 -7.244 1.00 85.75 186 GLY A C 1
ATOM 1420 O O . GLY A 1 186 ? -16.287 -6.821 -7.336 1.00 85.75 186 GLY A O 1
ATOM 1421 N N . PHE A 1 187 ? -18.209 -7.754 -6.637 1.00 80.75 187 PHE A N 1
ATOM 1422 C CA . PHE A 1 187 ? -18.765 -6.524 -6.080 1.00 80.75 187 PHE A CA 1
ATOM 1423 C C . PHE A 1 187 ? -17.811 -5.859 -5.079 1.00 80.75 187 PHE A C 1
ATOM 1425 O O . PHE A 1 187 ? -17.006 -6.552 -4.443 1.00 80.75 187 PHE A O 1
ATOM 1432 N N . PRO A 1 188 ? -17.867 -4.517 -4.940 1.00 80.19 188 PRO A N 1
ATOM 1433 C CA . PRO A 1 188 ? -17.124 -3.838 -3.891 1.00 80.19 188 PRO A CA 1
ATOM 1434 C C . PRO A 1 188 ? -17.401 -4.538 -2.565 1.00 80.19 188 PRO A C 1
ATOM 1436 O O . PRO A 1 188 ? -18.533 -4.968 -2.325 1.00 80.19 188 PRO A O 1
ATOM 1439 N N . ALA A 1 189 ? -16.387 -4.646 -1.708 1.00 70.12 189 ALA A N 1
ATOM 1440 C CA . ALA A 1 189 ? -16.645 -5.096 -0.351 1.00 70.12 189 ALA A CA 1
ATOM 1441 C C . ALA A 1 189 ? -17.706 -4.145 0.210 1.00 70.12 189 ALA A C 1
ATOM 1443 O O . ALA A 1 189 ? -17.457 -2.936 0.276 1.00 70.12 189 ALA A O 1
ATOM 1444 N N . ALA A 1 190 ? -18.897 -4.668 0.535 1.00 60.03 190 ALA A N 1
ATOM 1445 C CA . ALA A 1 190 ? -19.899 -3.890 1.248 1.00 60.03 190 ALA A CA 1
ATOM 1446 C C . ALA A 1 190 ? -19.157 -3.230 2.405 1.00 60.03 190 ALA A C 1
ATOM 1448 O O . ALA A 1 190 ? -18.377 -3.920 3.071 1.00 60.03 190 ALA A O 1
ATOM 1449 N N . ALA A 1 191 ? -19.292 -1.906 2.553 1.00 53.72 191 ALA A N 1
ATOM 1450 C CA . ALA A 1 191 ? -18.637 -1.187 3.634 1.00 53.72 191 ALA A CA 1
ATOM 1451 C C . ALA A 1 191 ? -18.921 -1.987 4.901 1.00 53.72 191 ALA A C 1
ATOM 1453 O O . ALA A 1 191 ? -20.086 -2.113 5.286 1.00 53.72 191 ALA A O 1
ATOM 1454 N N . ALA A 1 192 ? -17.886 -2.643 5.441 1.00 50.44 192 ALA A N 1
ATOM 1455 C CA . ALA A 1 192 ? -18.074 -3.477 6.609 1.00 50.44 192 ALA A CA 1
ATOM 1456 C C . ALA A 1 192 ? -18.756 -2.568 7.635 1.00 50.44 192 ALA A C 1
ATOM 1458 O O . ALA A 1 192 ? -18.310 -1.417 7.765 1.00 50.44 192 ALA A O 1
ATOM 1459 N N . PRO A 1 193 ? -19.854 -3.010 8.278 1.00 52.19 193 PRO A N 1
ATOM 1460 C CA . PRO A 1 193 ? -20.474 -2.210 9.317 1.00 52.19 193 PRO A CA 1
ATOM 1461 C C . PRO A 1 193 ? -19.358 -1.706 10.237 1.00 52.19 193 PRO A C 1
ATOM 1463 O O . PRO A 1 193 ? -18.414 -2.472 10.479 1.00 52.19 193 PRO A O 1
ATOM 1466 N N . PRO A 1 194 ? -19.389 -0.420 10.647 1.00 55.66 194 PRO A N 1
ATOM 1467 C CA . PRO A 1 194 ? -18.309 0.178 11.423 1.00 55.66 194 PRO A CA 1
ATOM 1468 C C . PRO A 1 194 ? -17.916 -0.807 12.524 1.00 55.66 194 PRO A C 1
ATOM 1470 O O . PRO A 1 194 ? -18.829 -1.317 13.178 1.00 55.66 194 PRO A O 1
ATOM 1473 N N . PRO A 1 195 ? -16.621 -1.162 12.648 1.00 58.88 195 PRO A N 1
ATOM 1474 C CA . PRO A 1 195 ? -16.207 -2.323 13.421 1.00 58.88 195 PRO A CA 1
ATOM 1475 C C . PRO A 1 195 ? -16.800 -2.222 14.817 1.00 58.88 195 PRO A C 1
ATOM 1477 O O . PRO A 1 195 ? -16.432 -1.339 15.582 1.00 58.88 195 PRO A O 1
ATOM 1480 N N . ILE A 1 196 ? -17.778 -3.072 15.117 1.00 72.62 196 ILE A N 1
ATOM 1481 C CA . ILE A 1 196 ? -18.417 -3.077 16.426 1.00 72.62 196 ILE A CA 1
ATOM 1482 C C . ILE A 1 196 ? -17.306 -3.442 17.413 1.00 72.62 196 ILE A C 1
ATOM 1484 O O . ILE A 1 196 ? -16.560 -4.397 17.179 1.00 72.62 196 ILE A O 1
ATOM 1488 N N . GLY A 1 197 ? -17.123 -2.637 18.461 1.00 83.12 197 GLY A N 1
ATOM 1489 C CA . GLY A 1 197 ? -16.122 -2.940 19.480 1.00 83.12 197 GLY A CA 1
ATOM 1490 C C . GLY A 1 197 ? -16.395 -4.288 20.152 1.00 83.12 197 GLY A C 1
ATOM 1491 O O . GLY A 1 197 ? -17.444 -4.902 19.935 1.00 83.12 197 GLY A O 1
ATOM 1492 N N . PRO A 1 198 ? -15.478 -4.788 20.987 1.00 89.38 198 PRO A N 1
ATOM 1493 C CA . PRO A 1 198 ? -15.760 -5.993 21.754 1.00 89.38 198 PRO A CA 1
ATOM 1494 C C . PRO A 1 198 ? -16.978 -5.774 22.664 1.00 89.38 198 PRO A C 1
ATOM 1496 O O . PRO A 1 198 ? -17.108 -4.733 23.311 1.00 89.38 198 PRO A O 1
ATOM 1499 N N . LEU A 1 199 ? -17.866 -6.765 22.718 1.00 91.69 199 LEU A N 1
ATOM 1500 C CA . LEU A 1 199 ? -18.840 -6.866 23.795 1.00 91.69 199 LEU A CA 1
ATOM 1501 C C . LEU A 1 199 ? -18.101 -7.430 25.011 1.00 91.69 199 LEU A C 1
ATOM 1503 O O . LEU A 1 199 ? -17.531 -8.518 24.928 1.00 91.69 199 LEU A O 1
ATOM 1507 N N . ILE A 1 200 ? -18.069 -6.673 26.104 1.00 94.62 200 ILE A N 1
ATOM 1508 C CA . ILE A 1 200 ? -17.447 -7.104 27.357 1.00 94.62 200 ILE A CA 1
ATOM 1509 C C . ILE A 1 200 ? -18.528 -7.617 28.308 1.00 94.62 200 ILE A C 1
ATOM 1511 O O . ILE A 1 200 ? -19.611 -7.033 28.399 1.00 94.62 200 ILE A O 1
ATOM 1515 N N . ASP A 1 201 ? -18.239 -8.707 29.004 1.00 96.06 201 ASP A N 1
ATOM 1516 C CA . ASP A 1 201 ? -19.054 -9.221 30.097 1.00 96.06 201 ASP A CA 1
ATOM 1517 C C . ASP A 1 201 ? -18.619 -8.545 31.399 1.00 96.06 201 ASP A C 1
ATOM 1519 O O . ASP A 1 201 ? -17.459 -8.617 31.805 1.00 96.06 201 ASP A O 1
ATOM 1523 N N . VAL A 1 202 ? -19.566 -7.855 32.024 1.00 97.19 202 VAL A N 1
ATOM 1524 C CA . VAL A 1 202 ? -19.398 -7.102 33.269 1.00 97.19 202 VAL A CA 1
ATOM 1525 C C . VAL A 1 202 ? -20.392 -7.591 34.323 1.00 97.19 202 VAL A C 1
ATOM 1527 O O . VAL A 1 202 ? -20.674 -6.877 35.283 1.00 97.19 202 VAL A O 1
ATOM 1530 N N . SER A 1 203 ? -20.946 -8.802 34.171 1.00 95.88 203 SER A N 1
ATOM 1531 C CA . SER A 1 203 ? -21.987 -9.320 35.065 1.00 95.88 203 SER A CA 1
ATOM 1532 C C . SER A 1 203 ? -21.524 -9.495 36.513 1.00 95.88 203 SER A C 1
ATOM 1534 O O . SER A 1 203 ? -22.350 -9.588 37.416 1.00 95.88 203 SER A O 1
ATOM 1536 N N . ALA A 1 204 ? -20.208 -9.553 36.738 1.00 95.44 204 ALA A N 1
ATOM 1537 C CA . ALA A 1 204 ? -19.604 -9.616 38.067 1.00 95.44 204 ALA A CA 1
ATOM 1538 C C . ALA A 1 204 ? -19.560 -8.252 38.786 1.00 95.44 204 ALA A C 1
ATOM 1540 O O . ALA A 1 204 ? -19.254 -8.197 39.977 1.00 95.44 204 ALA A O 1
ATOM 1541 N N . LEU A 1 205 ? -19.852 -7.152 38.084 1.00 95.94 205 LEU A N 1
ATOM 1542 C CA . LEU A 1 205 ? -19.756 -5.793 38.606 1.00 95.94 205 LEU A CA 1
ATOM 1543 C C . LEU A 1 205 ? -21.128 -5.222 38.971 1.00 95.94 205 LEU A C 1
ATOM 1545 O O . LEU A 1 205 ? -22.160 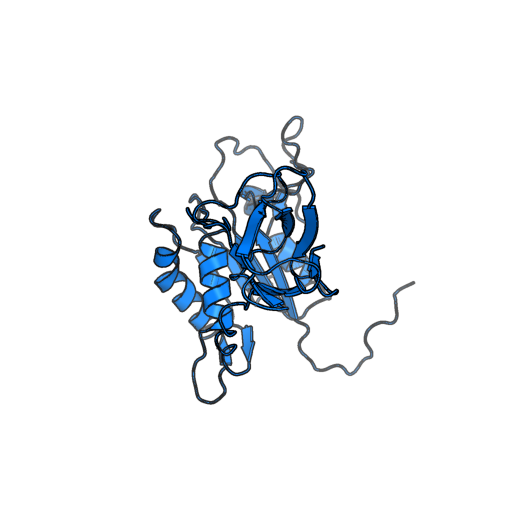-5.569 38.397 1.00 95.94 205 LEU A O 1
ATOM 1549 N N . VAL A 1 206 ? -21.132 -4.303 39.934 1.00 96.00 206 VAL A N 1
ATOM 1550 C CA . VAL A 1 206 ? -22.351 -3.621 40.379 1.00 96.00 206 VAL A CA 1
ATOM 1551 C C . VAL A 1 206 ? -22.742 -2.551 39.356 1.00 96.00 206 VAL A C 1
ATOM 1553 O O . VAL A 1 206 ? -21.895 -1.853 38.798 1.00 96.00 206 VAL A O 1
ATOM 1556 N N . ALA A 1 207 ? -24.043 -2.385 39.116 1.00 96.19 207 ALA A N 1
ATOM 1557 C CA . ALA A 1 207 ? -24.534 -1.285 38.293 1.00 96.19 207 ALA A CA 1
ATOM 1558 C C . ALA A 1 207 ? -24.069 0.070 38.862 1.00 96.19 207 ALA A C 1
ATOM 1560 O O . ALA A 1 207 ? -24.161 0.319 40.064 1.00 96.19 207 ALA A O 1
ATOM 1561 N N . GLY A 1 208 ? -23.568 0.948 37.996 1.00 95.44 208 GLY A N 1
ATOM 1562 C CA . GLY A 1 208 ? -22.958 2.222 38.376 1.00 95.44 208 GLY A CA 1
ATOM 1563 C C . GLY A 1 208 ? -21.436 2.179 38.543 1.00 95.44 208 GLY A C 1
ATOM 1564 O O . GLY A 1 208 ? -20.823 3.244 38.612 1.00 95.44 208 GLY A O 1
ATOM 1565 N N . THR A 1 209 ? -20.804 0.997 38.557 1.00 97.00 209 THR A N 1
ATOM 1566 C CA . THR A 1 209 ? -19.337 0.890 38.547 1.00 97.00 209 THR A CA 1
ATOM 1567 C C . THR A 1 209 ? -18.765 1.571 37.301 1.00 97.00 209 THR A C 1
ATOM 1569 O O . THR A 1 209 ? -19.229 1.331 36.184 1.00 97.00 209 THR A O 1
ATOM 1572 N N . GLN A 1 210 ? -17.760 2.428 37.497 1.00 97.31 210 GLN A N 1
ATOM 1573 C CA . GLN A 1 210 ? -17.048 3.092 36.409 1.00 97.31 210 GLN A CA 1
ATOM 1574 C C . GLN A 1 210 ? -15.878 2.235 35.921 1.00 97.31 210 GLN A C 1
ATOM 1576 O O . GLN A 1 210 ? -15.126 1.686 36.725 1.00 97.31 210 GLN A O 1
ATOM 1581 N N . LEU A 1 211 ? -15.720 2.151 34.603 1.00 97.44 211 LEU A N 1
ATOM 1582 C CA . LEU A 1 211 ? -14.654 1.418 33.929 1.00 97.44 211 LEU A CA 1
ATOM 1583 C C . LEU A 1 211 ? -13.846 2.365 33.044 1.00 97.44 211 LEU A C 1
ATOM 1585 O O . LEU A 1 211 ? -14.420 3.123 32.261 1.00 97.44 211 LEU A O 1
ATOM 1589 N N . ILE A 1 212 ? -12.521 2.299 33.127 1.00 96.62 212 ILE A N 1
ATOM 1590 C CA . ILE A 1 212 ? -11.613 3.114 32.314 1.00 96.62 212 ILE A CA 1
ATOM 1591 C C . ILE A 1 212 ? -10.914 2.201 31.311 1.00 96.62 212 ILE A C 1
ATOM 1593 O O . ILE A 1 212 ? -10.297 1.208 31.691 1.00 96.62 212 ILE A O 1
ATOM 1597 N N . LEU A 1 213 ? -11.019 2.531 30.022 1.00 96.44 213 LEU A N 1
ATOM 1598 C CA . LEU A 1 213 ? -10.315 1.809 28.967 1.00 96.44 213 LEU A CA 1
ATOM 1599 C C . LEU A 1 213 ? -8.952 2.454 28.705 1.00 96.44 213 LEU A C 1
ATOM 1601 O O . LEU A 1 213 ? -8.857 3.577 28.202 1.00 96.44 213 LEU A O 1
ATOM 1605 N N . ASN A 1 214 ? -7.910 1.692 28.999 1.00 95.81 214 ASN A N 1
ATOM 1606 C CA . ASN A 1 214 ? -6.519 2.046 28.799 1.00 95.81 214 ASN A CA 1
ATOM 1607 C C . ASN A 1 214 ? -5.946 1.318 27.570 1.00 95.81 214 ASN A C 1
ATOM 1609 O O . ASN A 1 214 ? -6.335 0.191 27.240 1.00 95.81 214 ASN A O 1
ATOM 1613 N N . GLY A 1 215 ? -5.005 1.965 26.882 1.00 94.69 215 GLY A N 1
ATOM 1614 C CA . GLY A 1 215 ? -4.177 1.328 25.859 1.00 94.69 215 GLY A CA 1
ATOM 1615 C C . GLY A 1 215 ? -3.135 0.381 26.463 1.00 94.69 215 GLY A C 1
ATOM 1616 O O . GLY A 1 215 ? -2.965 0.298 27.680 1.00 94.69 215 GLY A O 1
ATOM 1617 N N . GLY A 1 216 ? -2.390 -0.323 25.607 1.00 88.69 216 GLY A N 1
ATOM 1618 C CA . GLY A 1 216 ? -1.315 -1.233 26.029 1.00 88.69 216 GLY A CA 1
ATOM 1619 C C . GLY A 1 216 ? -0.141 -0.552 26.748 1.00 88.69 216 GLY A C 1
ATOM 1620 O O . GLY A 1 216 ? 0.699 -1.235 27.322 1.00 88.69 216 GLY A O 1
ATOM 1621 N N . ASP A 1 217 ? -0.085 0.781 26.738 1.00 91.38 217 ASP A N 1
ATOM 1622 C CA . ASP A 1 217 ? 0.843 1.612 27.511 1.00 91.38 217 ASP A CA 1
ATOM 1623 C C . ASP A 1 217 ? 0.300 2.004 28.900 1.00 91.38 217 ASP A C 1
ATOM 1625 O O . ASP A 1 217 ? 0.910 2.816 29.596 1.00 91.38 217 ASP A O 1
ATOM 1629 N N . ASN A 1 218 ? -0.840 1.429 29.299 1.00 92.06 218 ASN A N 1
ATOM 1630 C CA . ASN A 1 218 ? -1.550 1.688 30.548 1.00 92.06 218 ASN A CA 1
ATOM 1631 C C . ASN A 1 218 ? -1.972 3.157 30.738 1.00 92.06 218 ASN A C 1
ATOM 1633 O O . ASN A 1 218 ? -2.035 3.657 31.861 1.00 92.06 218 ASN A O 1
ATOM 1637 N N . LYS A 1 219 ? -2.247 3.869 29.638 1.00 93.19 219 LYS A N 1
ATOM 1638 C CA . LYS A 1 219 ? -2.832 5.213 29.673 1.00 93.19 219 LYS A CA 1
ATOM 1639 C C . LYS A 1 219 ? -4.271 5.191 29.162 1.00 93.19 219 LYS A C 1
ATOM 1641 O O . LYS A 1 219 ? -4.540 4.459 28.204 1.00 93.19 219 LYS A O 1
ATOM 1646 N N . PRO A 1 220 ? -5.175 6.015 29.725 1.00 93.00 220 PRO A N 1
ATOM 1647 C CA . PRO A 1 220 ? -6.528 6.162 29.203 1.00 93.00 220 PRO A CA 1
ATOM 1648 C C . PRO A 1 220 ? -6.515 6.515 27.720 1.00 93.00 220 PRO A C 1
ATOM 1650 O O . PRO A 1 220 ? -5.731 7.365 27.283 1.00 93.00 220 PRO A O 1
ATOM 1653 N N . LEU A 1 221 ? -7.386 5.874 26.941 1.00 90.75 221 LEU A N 1
ATOM 1654 C CA . LEU A 1 221 ? -7.494 6.183 25.521 1.00 90.75 221 LEU A CA 1
ATOM 1655 C C . LEU A 1 221 ? -7.950 7.642 25.329 1.00 90.75 221 LEU A C 1
ATOM 1657 O O . LEU A 1 221 ? -8.980 8.041 25.881 1.00 90.75 221 LEU A O 1
ATOM 1661 N N . PRO A 1 222 ? -7.218 8.454 24.540 1.00 85.69 222 PRO A N 1
ATOM 1662 C CA . PRO A 1 222 ? -7.566 9.853 24.329 1.00 85.69 222 PRO A CA 1
ATOM 1663 C C . PRO A 1 222 ? -8.997 10.025 23.813 1.00 85.69 222 PRO A C 1
ATOM 1665 O O . PRO A 1 222 ? -9.405 9.373 22.853 1.00 85.69 222 PRO A O 1
ATOM 1668 N N . GLY A 1 223 ? -9.752 10.930 24.440 1.00 84.75 223 GLY A N 1
ATOM 1669 C CA . GLY A 1 223 ? -11.123 11.249 24.034 1.00 84.75 223 GLY A CA 1
ATOM 1670 C C . GLY A 1 223 ? -12.177 10.208 24.424 1.00 84.75 223 GLY A C 1
ATOM 1671 O O . GLY A 1 223 ? -13.333 10.372 24.041 1.00 84.75 223 GLY A O 1
ATOM 1672 N N . MET A 1 224 ? -11.822 9.168 25.187 1.00 87.38 224 MET A N 1
ATOM 1673 C CA . MET A 1 224 ? -12.798 8.229 25.740 1.00 87.38 224 MET A CA 1
ATOM 1674 C C . MET A 1 224 ? -13.170 8.597 27.175 1.00 87.38 224 MET A C 1
ATOM 1676 O O . MET A 1 224 ? -12.312 8.718 28.047 1.00 87.38 224 MET A O 1
ATOM 1680 N N . ALA A 1 225 ? -14.471 8.759 27.417 1.00 91.50 225 ALA A N 1
ATOM 1681 C CA . ALA A 1 225 ? -15.008 8.877 28.766 1.00 91.50 225 ALA A CA 1
ATOM 1682 C C . ALA A 1 225 ? -15.052 7.497 29.452 1.00 91.50 225 ALA A C 1
ATOM 1684 O O . ALA A 1 225 ? -15.162 6.483 28.756 1.00 91.50 225 ALA A O 1
ATOM 1685 N N . PRO A 1 226 ? -15.014 7.439 30.797 1.00 95.00 226 PRO A N 1
ATOM 1686 C CA . PRO A 1 226 ? -15.267 6.203 31.525 1.00 95.00 226 PRO A CA 1
ATOM 1687 C C . PRO A 1 226 ? -16.632 5.607 31.166 1.00 95.00 226 PRO A C 1
ATOM 1689 O O . PRO A 1 226 ? -17.624 6.324 31.016 1.00 95.00 226 PRO A O 1
ATOM 1692 N N . PHE A 1 227 ? -16.689 4.285 31.059 1.00 95.56 227 PHE A N 1
ATOM 1693 C CA . PHE A 1 227 ? -17.933 3.546 30.878 1.00 95.56 227 PHE A CA 1
ATOM 1694 C C . PHE A 1 227 ? -18.609 3.347 32.229 1.00 95.56 227 PHE A C 1
ATOM 1696 O O . PHE A 1 227 ? -17.936 3.213 33.247 1.00 95.56 227 PHE A O 1
ATOM 1703 N N . VAL A 1 228 ? -19.937 3.289 32.242 1.00 96.31 228 VAL A N 1
ATOM 1704 C CA . VAL A 1 228 ? -20.714 2.995 33.451 1.00 96.31 228 VAL A CA 1
ATOM 1705 C C . VAL A 1 228 ? -21.434 1.672 33.246 1.00 96.31 228 VAL A C 1
ATOM 1707 O O . VAL A 1 228 ? -22.162 1.510 32.265 1.00 96.31 228 VAL A O 1
ATOM 1710 N N . VAL A 1 229 ? -21.235 0.726 34.163 1.00 96.12 229 VAL A N 1
ATOM 1711 C CA . VAL A 1 229 ? -21.929 -0.566 34.141 1.00 96.12 229 VAL A CA 1
ATOM 1712 C C . VAL A 1 229 ? -23.431 -0.321 34.289 1.00 96.12 229 VAL A C 1
ATOM 1714 O O . VAL A 1 229 ? -23.895 0.138 35.330 1.00 96.12 229 VAL A O 1
ATOM 1717 N N . ALA A 1 230 ? -24.195 -0.613 33.237 1.00 93.81 230 ALA A N 1
ATOM 1718 C CA . ALA A 1 230 ? -25.652 -0.437 33.203 1.00 93.81 230 ALA A CA 1
ATOM 1719 C C . ALA A 1 230 ? -26.423 -1.768 33.098 1.00 93.81 230 ALA A C 1
ATOM 1721 O O . ALA A 1 230 ? -27.648 -1.785 33.182 1.00 93.81 230 ALA A O 1
ATOM 1722 N N . GLY A 1 231 ? -25.716 -2.882 32.905 1.00 93.88 231 GLY A N 1
ATOM 1723 C CA . GLY A 1 231 ? -26.274 -4.216 32.703 1.00 93.88 231 GLY A CA 1
ATOM 1724 C C . GLY A 1 231 ? -25.167 -5.275 32.693 1.00 93.88 231 GLY A C 1
ATOM 1725 O O . GLY A 1 231 ? -24.024 -4.936 32.987 1.00 93.88 231 GLY A O 1
ATOM 1726 N N . PRO A 1 232 ? -25.477 -6.537 32.346 1.00 93.94 232 PRO A N 1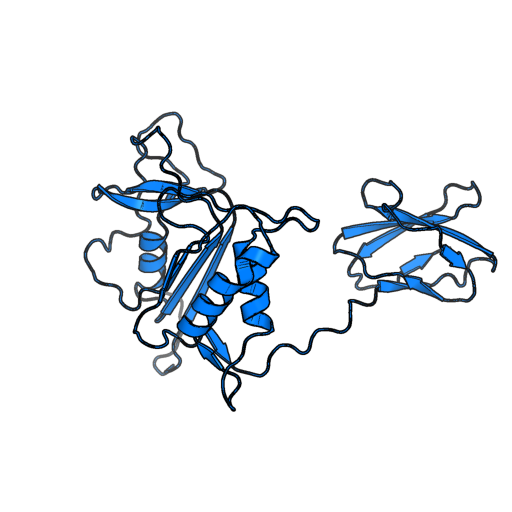
ATOM 1727 C CA . PRO A 1 232 ? -24.512 -7.641 32.400 1.00 93.94 232 PRO A CA 1
ATOM 1728 C C . PRO A 1 232 ? -23.431 -7.563 31.314 1.00 93.94 232 PRO A C 1
ATOM 1730 O O . PRO A 1 232 ? -22.388 -8.188 31.437 1.00 93.94 232 PRO A O 1
ATOM 1733 N N . THR A 1 233 ? -23.660 -6.791 30.252 1.00 95.12 233 THR A N 1
ATOM 1734 C CA . THR A 1 233 ? -22.719 -6.630 29.140 1.00 95.12 233 THR A CA 1
ATOM 1735 C C . THR A 1 233 ? -22.590 -5.169 28.744 1.00 95.12 233 THR A C 1
ATOM 1737 O O . THR A 1 233 ? -23.574 -4.427 28.786 1.00 95.12 233 THR A O 1
ATOM 1740 N N . LEU A 1 234 ? -21.406 -4.774 28.282 1.00 93.12 234 LEU A N 1
ATOM 1741 C CA . LEU A 1 234 ? -21.115 -3.428 27.798 1.00 93.12 234 LEU A CA 1
ATOM 1742 C C . LEU A 1 234 ? -20.562 -3.501 26.375 1.00 93.12 234 LEU A C 1
ATOM 1744 O O . LEU A 1 234 ? -19.621 -4.239 26.090 1.00 93.12 234 LEU A O 1
ATOM 1748 N N . GLN A 1 235 ? -21.161 -2.741 25.463 1.00 92.44 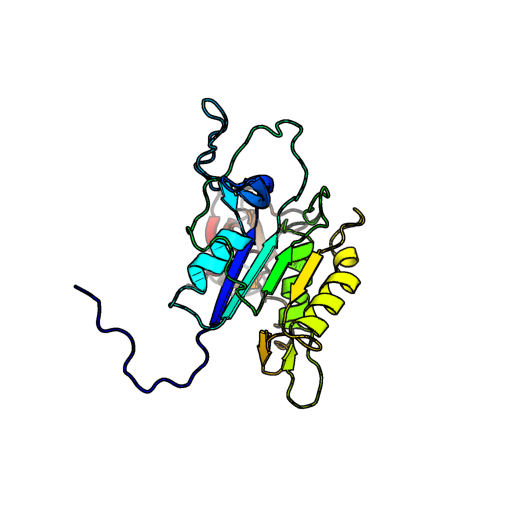235 GLN A N 1
ATOM 1749 C CA . GLN A 1 235 ? -20.675 -2.637 24.094 1.00 92.44 235 GLN A CA 1
ATOM 1750 C C . GLN A 1 235 ? -19.589 -1.562 24.028 1.00 92.44 235 GLN A C 1
ATOM 1752 O O . GLN A 1 235 ? -19.878 -0.378 24.202 1.00 92.44 235 GLN A O 1
ATOM 1757 N N . MET A 1 236 ? -18.349 -1.965 23.755 1.00 90.31 236 MET A N 1
ATOM 1758 C CA . MET A 1 236 ? -17.246 -1.019 23.585 1.00 90.31 236 MET A CA 1
ATOM 1759 C C . MET A 1 236 ? -17.319 -0.324 22.215 1.00 90.31 236 MET A C 1
ATOM 1761 O O . MET A 1 236 ? -17.886 -0.887 21.267 1.00 90.31 236 MET A O 1
ATOM 1765 N N . PRO A 1 237 ? -16.740 0.883 22.073 1.00 87.38 237 PRO A N 1
ATOM 1766 C CA . PRO A 1 237 ? -16.563 1.519 20.774 1.00 87.38 237 PRO A CA 1
ATOM 1767 C C . PRO A 1 237 ? -15.605 0.702 19.890 1.00 87.38 237 PRO A C 1
ATOM 1769 O O . PRO A 1 237 ? -14.864 -0.141 20.400 1.00 87.38 237 PRO A O 1
ATOM 1772 N N . PRO A 1 238 ? -15.577 0.961 18.572 1.00 88.06 238 PRO A N 1
ATOM 1773 C CA . PRO A 1 238 ? -14.579 0.384 17.677 1.00 88.06 238 PRO A CA 1
ATOM 1774 C C . PRO A 1 238 ? -13.153 0.575 18.214 1.00 88.06 238 PRO A C 1
ATOM 1776 O O . PRO A 1 238 ? -12.753 1.701 18.518 1.00 88.06 238 PRO A O 1
ATOM 1779 N N . LEU A 1 239 ? -12.373 -0.506 18.299 1.00 88.19 239 LEU A N 1
ATOM 1780 C CA . LEU A 1 239 ? -10.977 -0.471 18.745 1.00 88.19 239 LEU A CA 1
ATOM 1781 C C . LEU A 1 239 ? -10.037 -0.828 17.590 1.00 88.19 239 LEU A C 1
ATOM 1783 O O . LEU A 1 239 ? -10.368 -1.626 16.712 1.00 88.19 239 LEU A O 1
ATOM 1787 N N . ALA A 1 240 ? -8.843 -0.238 17.579 1.00 86.00 240 ALA A N 1
ATOM 1788 C CA . ALA A 1 240 ? -7.784 -0.682 16.680 1.00 86.00 240 ALA A CA 1
ATOM 1789 C C . ALA A 1 240 ? -7.232 -2.043 17.152 1.00 86.00 240 ALA A C 1
ATOM 1791 O O . ALA A 1 240 ? -7.374 -2.396 18.322 1.00 86.00 240 ALA A O 1
ATOM 1792 N N . PRO A 1 241 ? -6.587 -2.837 16.284 1.00 89.06 241 PRO A N 1
ATOM 1793 C CA . PRO A 1 241 ? -5.893 -4.029 16.746 1.00 89.06 241 PRO A CA 1
ATOM 1794 C C . PRO A 1 241 ? -4.772 -3.672 17.732 1.00 89.06 241 PRO A C 1
ATOM 1796 O O . PRO A 1 241 ? -3.941 -2.815 17.431 1.00 89.06 241 PRO A O 1
ATOM 1799 N N . GLY A 1 242 ? -4.728 -4.321 18.895 1.00 91.38 242 GLY A N 1
ATOM 1800 C CA . GLY A 1 242 ? -3.782 -3.960 19.952 1.00 91.38 242 GLY A CA 1
ATOM 1801 C C . GLY A 1 242 ? -4.045 -4.647 21.287 1.00 91.38 242 GLY A C 1
ATOM 1802 O O . GLY A 1 242 ? -4.945 -5.476 21.403 1.00 91.38 242 GLY A O 1
ATOM 1803 N N . LEU A 1 243 ? -3.228 -4.312 22.284 1.00 94.62 243 LEU A N 1
ATOM 1804 C CA . LEU A 1 243 ? -3.419 -4.711 23.677 1.00 94.62 243 LEU A CA 1
ATOM 1805 C C . LEU A 1 243 ? -4.154 -3.591 24.419 1.00 94.62 243 LEU A C 1
ATOM 1807 O O . LEU A 1 243 ? -3.837 -2.418 24.221 1.00 94.62 243 LEU A O 1
ATOM 1811 N N . TYR A 1 244 ? -5.111 -3.965 25.259 1.00 96.50 244 TYR A N 1
ATOM 1812 C CA . TYR A 1 244 ? -5.969 -3.052 26.004 1.00 96.50 244 TYR A CA 1
ATOM 1813 C C . TYR A 1 244 ? -6.160 -3.538 27.430 1.00 96.50 244 TYR A C 1
ATOM 1815 O O . TYR A 1 244 ? -6.087 -4.737 27.702 1.00 96.50 244 TYR A O 1
ATOM 1823 N N . LEU A 1 245 ? -6.453 -2.600 28.321 1.00 96.38 245 LEU A N 1
ATOM 1824 C CA . LEU A 1 245 ? -6.701 -2.850 29.732 1.00 96.38 245 LEU A CA 1
ATOM 1825 C C . LEU A 1 245 ? -7.966 -2.105 30.162 1.00 96.38 245 LEU A C 1
ATOM 1827 O O . LEU A 1 245 ? -8.127 -0.932 29.847 1.00 96.38 245 LEU A O 1
ATOM 1831 N N . ILE A 1 246 ? -8.871 -2.785 30.860 1.00 97.00 246 ILE A N 1
ATOM 1832 C CA . ILE A 1 246 ? -10.069 -2.195 31.464 1.00 97.00 246 ILE A CA 1
ATOM 1833 C C . ILE A 1 246 ? -9.842 -2.147 32.966 1.00 97.00 246 ILE A C 1
ATOM 1835 O O . ILE A 1 246 ? -9.783 -3.192 33.609 1.00 97.00 246 ILE A O 1
ATOM 1839 N N . GLU A 1 247 ? -9.705 -0.945 33.504 1.00 97.12 247 GLU A N 1
ATOM 1840 C CA . GLU A 1 247 ? -9.534 -0.685 34.930 1.00 97.12 247 GLU A CA 1
ATOM 1841 C C . GLU A 1 247 ? -10.890 -0.430 35.595 1.00 97.12 247 GLU A C 1
ATOM 1843 O O . GLU A 1 247 ? -11.732 0.292 35.053 1.00 97.12 247 GLU A O 1
ATOM 1848 N N . ILE A 1 248 ? -11.095 -1.005 36.781 1.00 97.31 248 ILE A N 1
ATOM 1849 C CA . ILE A 1 248 ? -12.264 -0.744 37.622 1.00 97.31 248 ILE A CA 1
ATOM 1850 C C . ILE A 1 248 ? -11.953 0.481 38.487 1.00 97.31 248 ILE A C 1
ATOM 1852 O O . ILE A 1 248 ? -11.081 0.437 39.354 1.00 97.31 248 ILE A O 1
ATOM 1856 N N . ALA A 1 249 ? -12.671 1.585 38.273 1.00 94.38 249 ALA A N 1
ATOM 1857 C CA . ALA A 1 249 ? -12.424 2.863 38.944 1.00 94.38 249 ALA A CA 1
ATOM 1858 C C . ALA A 1 249 ? -13.029 2.921 40.364 1.00 94.38 249 ALA A C 1
ATOM 1860 O O . ALA A 1 249 ? -13.739 3.857 40.724 1.00 94.38 249 ALA A O 1
ATOM 1861 N N . ASP A 1 250 ? -12.759 1.897 41.173 1.00 92.12 250 ASP A N 1
ATOM 1862 C CA . ASP A 1 250 ? -13.144 1.789 42.588 1.00 92.12 250 ASP A CA 1
ATOM 1863 C C . ASP A 1 250 ? -11.950 2.010 43.543 1.00 92.12 250 ASP A C 1
ATOM 1865 O O . ASP A 1 250 ? -12.089 1.899 44.760 1.00 92.12 250 ASP A O 1
ATOM 1869 N N . GLY A 1 251 ? -10.769 2.322 42.995 1.00 91.12 251 GLY A N 1
ATOM 1870 C CA . GLY A 1 251 ? -9.527 2.522 43.746 1.00 91.12 251 GLY A CA 1
ATOM 1871 C C . GLY A 1 251 ? -8.816 1.228 44.154 1.00 91.12 251 GLY A C 1
ATOM 1872 O O . GLY A 1 251 ? -7.762 1.295 44.783 1.00 91.12 251 GLY A O 1
ATOM 1873 N N . THR A 1 252 ? -9.341 0.053 43.788 1.00 91.62 252 THR A N 1
ATOM 1874 C CA . THR A 1 252 ? -8.716 -1.242 44.112 1.00 91.62 252 THR A CA 1
ATOM 1875 C C . THR A 1 252 ? -7.524 -1.575 43.216 1.00 91.62 252 THR A C 1
ATOM 1877 O O . THR A 1 252 ? -6.741 -2.465 43.544 1.00 91.62 252 THR A O 1
ATOM 1880 N N . GLY A 1 253 ? -7.391 -0.888 42.076 1.00 91.25 253 GLY A N 1
ATOM 1881 C CA . GLY A 1 253 ? -6.387 -1.196 41.057 1.00 91.25 253 GLY A CA 1
ATOM 1882 C C . GLY A 1 253 ? -6.663 -2.503 40.310 1.00 91.25 253 GLY A C 1
ATOM 1883 O O . GLY A 1 253 ? -5.765 -3.029 39.655 1.00 91.25 253 GLY A O 1
ATOM 1884 N N . ARG A 1 254 ? -7.880 -3.057 40.415 1.00 95.25 254 ARG A N 1
ATOM 1885 C CA . ARG A 1 254 ? -8.293 -4.229 39.637 1.00 95.25 254 ARG A CA 1
ATOM 1886 C C . ARG A 1 254 ? -8.472 -3.856 38.173 1.00 95.25 254 ARG A C 1
ATOM 1888 O O . ARG A 1 254 ? -9.052 -2.821 37.842 1.00 95.25 254 ARG A O 1
ATOM 1895 N N . TYR A 1 255 ? -8.003 -4.735 37.298 1.00 96.00 255 TYR A N 1
ATOM 1896 C CA . TYR A 1 255 ? -8.142 -4.567 35.863 1.00 96.00 255 TYR A CA 1
ATOM 1897 C C . TYR A 1 255 ? -8.228 -5.909 35.142 1.00 96.00 255 TYR A C 1
ATOM 1899 O O . TYR A 1 255 ? -7.802 -6.944 35.652 1.00 96.00 255 TYR A O 1
ATOM 1907 N N . SER A 1 256 ? -8.751 -5.878 33.921 1.00 96.00 256 SER A N 1
ATOM 1908 C CA . SER A 1 256 ? -8.753 -7.005 32.987 1.00 96.00 256 SER A CA 1
ATOM 1909 C C . SER A 1 256 ? -8.080 -6.589 31.687 1.00 96.00 256 SER A C 1
ATOM 1911 O O . SER A 1 256 ? -8.365 -5.5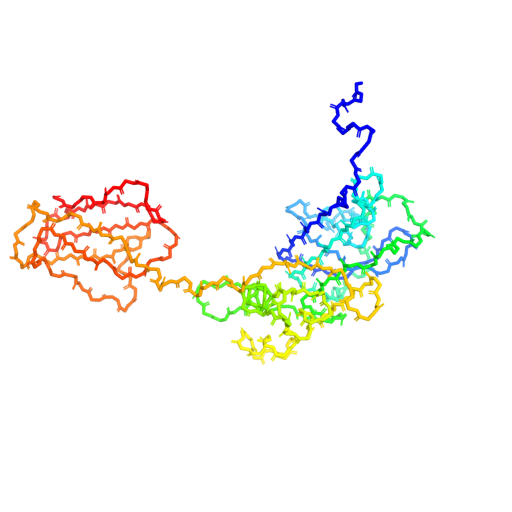23 31.146 1.00 96.00 256 SER A O 1
ATOM 1913 N N . MET A 1 257 ? -7.162 -7.412 31.188 1.00 95.44 257 MET A N 1
ATOM 1914 C CA . MET A 1 257 ? -6.395 -7.123 29.977 1.00 95.44 257 MET A CA 1
ATOM 1915 C C . MET A 1 257 ? -6.858 -8.025 28.837 1.00 95.44 257 MET A C 1
ATOM 1917 O O . MET A 1 257 ? -7.117 -9.207 29.047 1.00 95.44 257 MET A O 1
ATOM 1921 N N . PHE A 1 258 ? -6.939 -7.488 27.623 1.00 94.69 258 PHE A N 1
ATOM 1922 C CA . PHE A 1 258 ? -7.328 -8.256 26.446 1.00 94.69 258 PHE A CA 1
ATOM 1923 C C . PHE A 1 258 ? -6.625 -7.753 25.185 1.00 94.69 258 PHE A C 1
ATOM 1925 O O . PHE A 1 258 ? -6.179 -6.608 25.095 1.00 94.69 258 PHE A O 1
ATOM 1932 N N . LYS A 1 259 ? -6.531 -8.626 24.181 1.00 93.38 259 LYS A N 1
ATOM 1933 C CA . LYS A 1 259 ? -6.065 -8.275 22.837 1.00 93.38 259 LYS A CA 1
ATOM 1934 C C . LYS A 1 259 ? -7.275 -8.062 21.933 1.00 93.38 259 LYS A C 1
ATOM 1936 O O . LYS A 1 259 ? -8.193 -8.870 21.955 1.00 93.38 259 LYS A O 1
ATOM 1941 N N . HIS A 1 260 ? -7.274 -7.015 21.116 1.00 91.25 260 HIS A N 1
ATOM 1942 C CA . HIS A 1 260 ? -8.281 -6.792 20.081 1.00 91.25 260 HIS A CA 1
ATOM 1943 C C . HIS A 1 260 ? -7.686 -7.034 18.678 1.00 91.25 260 HIS A C 1
ATOM 1945 O O . HIS A 1 260 ? -6.554 -6.606 18.431 1.00 91.25 260 HIS A O 1
ATOM 1951 N N . PRO A 1 261 ? -8.412 -7.685 17.748 1.00 88.31 261 PRO A N 1
ATOM 1952 C CA . PRO A 1 261 ? -9.607 -8.488 18.013 1.00 88.31 261 PRO A CA 1
ATOM 1953 C C . PRO A 1 261 ? -9.280 -9.669 18.942 1.00 88.31 261 PRO A C 1
ATOM 1955 O O . PRO A 1 261 ? -8.203 -10.260 18.841 1.00 88.31 261 PRO A O 1
ATOM 1958 N N . SER A 1 262 ? -10.198 -9.974 19.860 1.00 83.69 262 SER A N 1
ATOM 1959 C CA . SER A 1 262 ? -10.084 -11.128 20.758 1.00 83.69 262 SER A CA 1
ATOM 1960 C C . SER A 1 262 ? -10.777 -12.327 20.124 1.00 83.69 262 SER A C 1
ATOM 1962 O O . SER A 1 262 ? -11.799 -12.165 19.460 1.00 83.69 262 SER A O 1
ATOM 1964 N N . VAL A 1 263 ? -10.230 -13.522 20.339 1.00 80.50 263 VAL A N 1
ATOM 1965 C CA . VAL A 1 263 ? -10.899 -14.788 19.988 1.00 80.50 263 VAL A CA 1
ATOM 1966 C C . VAL A 1 263 ? -11.839 -15.238 21.111 1.00 80.50 263 VAL A C 1
ATOM 1968 O O . VAL A 1 263 ? -12.763 -16.010 20.875 1.00 80.50 263 VAL A O 1
ATOM 1971 N N . GLU A 1 264 ? -11.608 -14.734 22.323 1.00 83.56 264 GLU A N 1
ATOM 1972 C CA . GLU A 1 264 ? -12.338 -15.086 23.538 1.00 83.56 264 GLU A CA 1
ATOM 1973 C C . GLU A 1 264 ? -13.204 -13.909 24.015 1.00 83.56 264 GLU A C 1
ATOM 1975 O O . GLU A 1 264 ? -12.822 -12.746 23.814 1.00 83.56 264 GLU A O 1
ATOM 1980 N N . PRO A 1 265 ? -14.353 -14.179 24.662 1.00 86.88 265 PRO A N 1
ATOM 1981 C CA . PRO A 1 265 ? -15.115 -13.149 25.354 1.00 86.88 265 PRO A CA 1
ATOM 1982 C C . PRO A 1 265 ? -14.252 -12.445 26.406 1.00 86.88 265 PRO A C 1
ATOM 1984 O O . PRO A 1 265 ? -13.463 -13.070 27.112 1.00 86.88 265 PRO A O 1
ATOM 1987 N N . VAL A 1 266 ? -14.394 -11.126 26.506 1.00 92.69 266 VAL A N 1
ATOM 1988 C CA . VAL A 1 266 ? -13.664 -10.330 27.496 1.00 92.69 266 VAL A CA 1
ATOM 1989 C C . VAL A 1 266 ? -14.525 -10.235 28.747 1.00 92.69 266 VAL A C 1
ATOM 1991 O O . VAL A 1 266 ? -15.576 -9.600 28.713 1.00 92.69 266 VAL A O 1
ATOM 1994 N N . HIS A 1 267 ? -14.076 -10.849 29.835 1.00 94.00 267 HIS A N 1
ATOM 1995 C CA . HIS A 1 267 ? -14.739 -10.787 31.136 1.00 94.00 267 HIS A CA 1
ATOM 1996 C C . HIS A 1 267 ? -14.029 -9.776 32.040 1.00 94.00 267 HIS A C 1
ATOM 1998 O O . HIS A 1 267 ? -12.799 -9.753 32.090 1.00 94.00 267 HIS A O 1
ATOM 2004 N N . VAL A 1 268 ? -14.801 -8.954 32.751 1.00 91.94 268 VAL A N 1
ATOM 2005 C CA . VAL A 1 268 ? -14.307 -7.956 33.708 1.00 91.94 268 VAL A CA 1
ATOM 2006 C C . VAL A 1 268 ? -14.966 -8.210 35.062 1.00 91.94 268 VAL A C 1
ATOM 2008 O O . VAL A 1 268 ? -16.193 -8.167 35.174 1.00 91.94 268 VAL A O 1
ATOM 2011 N N . GLY A 1 269 ? -14.156 -8.484 36.087 1.00 84.62 269 GLY A N 1
ATOM 2012 C CA . GLY A 1 269 ? -14.611 -8.853 37.431 1.00 84.62 269 GLY A CA 1
ATOM 2013 C C . GLY A 1 269 ? -13.655 -8.435 38.532 1.00 84.62 269 GLY A C 1
ATOM 2014 O O . GLY A 1 269 ? -12.443 -8.288 38.262 1.00 84.62 269 GLY A O 1
#